Protein AF-0000000072621625 (afdb_homodimer)

InterPro domains:
  IPR039320 RING finger protein 207 [PTHR22635] (21-189)

Secondary structure (DSSP, 8-state):
--------------HHHHHHHHHHHHHHHHHHHHHHHHHHHHHHHHHHHHHHHHHHHTT-----HHHHHHHHHHHHHHHHHHHHHHHHIIIIIHHHHHHHHHHHHHHHHHHHHHHHHHHHHHHHHHHHHHHHHHHHHHHHHHHHHHHHHHHHHHHHHHHH-S--HHHHHHHHHHTS-TT-HHHHHHHHH-/--------------HHHHHHHHHHHHHHHHHHHHHHHHHHHHHHHHHHHHHHHHHHHTT-TT--HHHHHHHHHHHHHHHHHHHHHHHHIIIIIHHHHHHHHHHHHHHHHHHHHHHHHHHHHHHHHHHHHHHHHHHHHHHHHHHHHHHHHHHHHHHHHHHH-S--HHHHHHHHHHTS-TT-HHHHHHHHH-

Radius of gyration: 45.93 Å; Cα contacts (8 Å, |Δi|>4): 188; chains: 2; bounding box: 38×144×80 Å

Organism: Meloidogyne incognita (NCBI:txid6306)

Nearest PDB structures (foldseek):
  6ixf-assembly1_A  TM=3.681E-01  e=9.409E+00  Homo sapiens

Foldseek 3Di:
DPPPPPPCPVDVCDVVSVVLVVVLVVLVCLQVVVVVVLVVLVVVLVVVVVVCVVCVVVVVPPPPPVNVVVSVVSVVVSVVVVVVSVCCCVPPSVVVVVVSVVVVVVVVVVVVVVVVVVVVVVVVVVVVVVVVVVVCVVCVVVVVVVVVVVVVVVVVCVVVVVQDPVNVVVVVLVVPPPPDPVNVVVVVVD/DPPPPPPCPVDPCDVVNVVLVVVLVVLVCLLVVVVVVLVVLVVVLVVVVVVVVVCVVVVVVPPPPVNVVVSVVSNVVSVVVVVVSVCCCVPPSVVVVVVSVVVVVVVVVVVVVVVVVVVVVVVVVVVVVVVVVVVCVVCVVVVVVVVVVVVVVVVVCVVVVVQDPVNVVVVVLVPPPPPDPVNVVVVVVD

Sequence (380 aa):
MFKFGCYSLCGRLTANDSLMEQRFMDQFQYITVPLQKFTKEISFISTSLMDLHKDIVLRRCVVNGEELINRLACCENAWDQLEAHKKKVQMIIQQSLNQIWRRDIERVQRQQHLVKEKLEEMKHLQKLAQQALKISQHLKPFAVQMAGIISVIDVRRTTLTVLSPMEQICSEIGQIGMDSEIRVAAIDKVMFKFGCYSLCGRLTANDSLMEQRFMDQFQYITVPLQKFTKEISFISTSLMDLHKDIVLRRCVVNGEELINRLACCENAWDQLEAHKKKVQMIIQQSLNQIWRRDIERVQRQQHLVKEKLEEMKHLQKLAQQALKISQHLKPFAVQMAGIISVIDVRRTTLTVLSPMEQICSEIGQIGMDSEIRVAAIDKV

Solvent-accessible surface area (backbone atoms only — not comparable to full-atom values): 20800 Å² total; per-residue (Å²): 133,86,73,74,73,76,70,74,76,68,56,91,56,46,76,47,52,46,48,56,46,45,56,49,48,58,57,48,42,70,54,51,54,56,48,54,54,48,52,52,51,47,50,50,48,43,53,51,50,52,51,49,48,50,31,52,72,66,62,52,52,78,57,53,23,67,59,48,51,51,53,40,53,49,41,52,51,52,41,52,51,52,53,52,48,50,50,46,41,62,67,47,51,47,49,53,50,48,51,54,48,50,51,52,51,49,49,49,50,51,52,52,49,51,51,51,53,50,52,50,50,50,52,52,50,49,52,51,41,50,51,42,39,52,51,38,60,68,45,42,64,56,31,53,52,47,32,52,52,48,54,52,46,50,54,46,40,67,72,47,56,72,64,52,76,63,57,53,50,50,54,53,52,67,68,48,59,90,83,45,72,64,58,62,52,56,55,70,69,102,134,85,74,75,73,76,70,75,78,68,55,92,57,47,78,47,54,47,48,54,47,45,56,49,48,60,56,48,42,69,55,49,54,59,50,54,54,47,52,53,52,46,5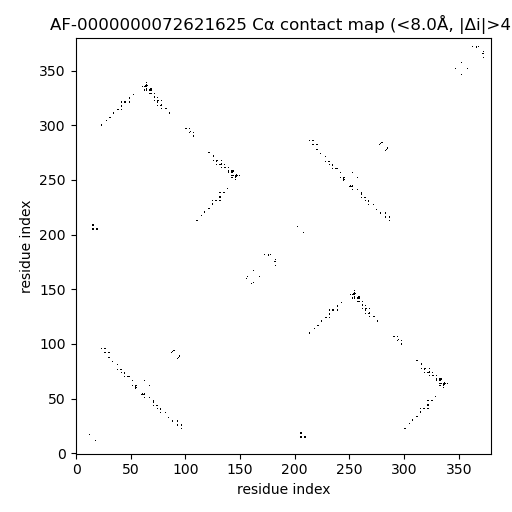1,50,48,43,53,52,50,53,51,48,49,50,33,57,72,66,55,43,72,78,63,50,24,68,59,46,53,51,54,40,52,50,41,53,51,52,42,52,51,51,51,51,49,50,51,46,40,62,66,46,52,46,49,52,51,50,51,54,48,50,52,52,50,50,49,49,50,51,52,52,49,52,51,50,53,50,51,51,51,50,53,52,50,48,53,52,40,51,51,44,39,53,53,38,62,67,45,42,65,56,30,54,51,47,32,51,54,48,54,52,46,49,55,46,39,67,71,46,56,74,64,53,76,63,56,55,49,52,54,53,52,69,69,47,60,88,85,45,72,64,58,60,50,54,57,71,71,102

Structure (mmCIF, N/CA/C/O backbone):
data_AF-0000000072621625-model_v1
#
loop_
_entity.id
_entity.type
_entity.pdbx_description
1 polymer 'Uncharacterized protein'
#
loop_
_atom_site.group_PDB
_atom_site.id
_atom_site.type_symbol
_atom_site.label_atom_id
_atom_site.label_alt_id
_atom_site.label_comp_id
_atom_site.label_asym_id
_atom_site.label_entity_id
_atom_site.label_seq_id
_atom_site.pdbx_PDB_ins_code
_atom_site.Cartn_x
_atom_site.Cartn_y
_atom_site.Cartn_z
_atom_site.occupancy
_atom_site.B_iso_or_equiv
_atom_site.auth_seq_id
_atom_site.auth_comp_id
_atom_site.auth_asym_id
_atom_site.auth_atom_id
_atom_site.pdbx_PDB_model_num
ATOM 1 N N . MET A 1 1 ? -17.719 -29.984 -5.949 1 23.67 1 MET A N 1
ATOM 2 C CA . MET A 1 1 ? -17.641 -28.906 -6.934 1 23.67 1 MET A CA 1
ATOM 3 C C . MET A 1 1 ? -17.562 -27.547 -6.246 1 23.67 1 MET A C 1
ATOM 5 O O . MET A 1 1 ? -18.578 -27 -5.809 1 23.67 1 MET A O 1
ATOM 9 N N . PHE A 1 2 ? -16.578 -27.344 -5.383 1 26.56 2 PHE A N 1
ATOM 10 C CA . PHE A 1 2 ? -16.359 -26.188 -4.523 1 26.56 2 PHE A CA 1
ATOM 11 C C . PHE A 1 2 ? -16.109 -24.938 -5.359 1 26.56 2 PHE A C 1
ATOM 13 O O . PHE A 1 2 ? -15.102 -24.844 -6.055 1 26.56 2 PHE A O 1
ATOM 20 N N . LYS A 1 3 ? -17.203 -24.375 -5.969 1 26.86 3 LYS A N 1
ATOM 21 C CA . LYS A 1 3 ? -17.297 -23.062 -6.621 1 26.86 3 LYS A CA 1
ATOM 22 C C . LYS A 1 3 ? -16.719 -21.969 -5.73 1 26.86 3 LYS A C 1
ATOM 24 O O . LYS A 1 3 ? -17.25 -21.703 -4.652 1 26.86 3 LYS A O 1
ATOM 29 N N . PHE A 1 4 ? -15.43 -21.859 -5.676 1 30.72 4 PHE A N 1
ATOM 30 C CA . PHE A 1 4 ? -14.797 -20.688 -5.082 1 30.72 4 PHE A CA 1
ATOM 31 C C . PHE A 1 4 ? -15.445 -19.406 -5.582 1 30.72 4 PHE A C 1
ATOM 33 O O . PHE A 1 4 ? -15.531 -19.172 -6.793 1 30.72 4 PHE A O 1
ATOM 40 N N . GLY A 1 5 ? -16.453 -19 -4.949 1 27.28 5 GLY A N 1
ATOM 41 C CA . GLY A 1 5 ? -17.078 -17.703 -5.109 1 27.28 5 GLY A CA 1
ATOM 42 C C . GLY A 1 5 ? -16.062 -16.578 -5.242 1 27.28 5 GLY A C 1
ATOM 43 O O . GLY A 1 5 ? -15.344 -16.266 -4.293 1 27.28 5 GLY A O 1
ATOM 44 N N . CYS A 1 6 ? -15.422 -16.391 -6.398 1 30.73 6 CYS A N 1
ATOM 45 C CA . CYS A 1 6 ? -14.797 -15.117 -6.727 1 30.73 6 CYS A CA 1
ATOM 46 C C . CYS A 1 6 ? -15.656 -13.953 -6.254 1 30.73 6 CYS A C 1
ATOM 48 O O . CYS A 1 6 ? -16.688 -13.641 -6.863 1 30.73 6 CYS A O 1
ATOM 50 N N . TYR A 1 7 ? -15.984 -13.844 -5.055 1 29.38 7 TYR A N 1
ATOM 51 C CA . TYR A 1 7 ? -16.562 -12.586 -4.594 1 29.38 7 TYR A CA 1
ATOM 52 C C . TYR A 1 7 ? -15.922 -11.398 -5.316 1 29.38 7 TYR A C 1
ATOM 54 O O . TYR A 1 7 ? -14.703 -11.305 -5.422 1 29.38 7 TYR A O 1
ATOM 62 N N . SER A 1 8 ? -16.625 -10.852 -6.332 1 32.38 8 SER A N 1
ATOM 63 C CA . SER A 1 8 ? -16.484 -9.547 -6.969 1 32.38 8 SER A CA 1
ATOM 64 C C . SER A 1 8 ? -16.156 -8.469 -5.945 1 32.38 8 SER A C 1
ATOM 66 O O . SER A 1 8 ? -17.016 -8.047 -5.18 1 32.38 8 SER A O 1
ATOM 68 N N . LEU A 1 9 ? -15.305 -8.648 -5.191 1 35.62 9 LEU A N 1
ATOM 69 C CA . LEU A 1 9 ? -14.797 -7.477 -4.496 1 35.62 9 LEU A CA 1
ATOM 70 C C . LEU A 1 9 ? -14.734 -6.273 -5.434 1 35.62 9 LEU A C 1
ATOM 72 O O . LEU A 1 9 ? -13.641 -5.82 -5.793 1 35.62 9 LEU A O 1
ATOM 76 N N . CYS A 1 10 ? -15.656 -6.215 -6.383 1 35.38 10 CYS A N 1
ATOM 77 C CA . CYS A 1 10 ? -15.852 -5.035 -7.219 1 35.38 10 CYS A CA 1
ATOM 78 C C . CYS A 1 10 ? -16.156 -3.811 -6.371 1 35.38 10 CYS A C 1
ATOM 80 O O . CYS A 1 10 ? -17.297 -3.324 -6.371 1 35.38 10 CYS A O 1
ATOM 82 N N . GLY A 1 11 ? -15.93 -3.871 -5.215 1 36.81 11 GLY A N 1
ATOM 83 C CA . GLY A 1 11 ? -16.219 -2.549 -4.68 1 36.81 11 GLY A CA 1
ATOM 84 C C . GLY A 1 11 ? -15.594 -1.429 -5.492 1 36.81 11 GLY A C 1
ATOM 85 O O . GLY A 1 11 ? -14.703 -1.665 -6.305 1 36.81 11 GLY A O 1
ATOM 86 N N . ARG A 1 12 ? -16.203 -0.151 -5.371 1 41.56 12 ARG A N 1
ATOM 87 C CA . ARG A 1 12 ? -15.922 1.061 -6.133 1 41.56 12 ARG A CA 1
ATOM 88 C C . ARG A 1 12 ? -14.422 1.304 -6.246 1 41.56 12 ARG A C 1
ATOM 90 O O . ARG A 1 12 ? -13.805 1.874 -5.34 1 41.56 12 ARG A O 1
ATOM 97 N N . LEU A 1 13 ? -13.734 0.373 -6.742 1 49.66 13 LEU A N 1
ATOM 98 C CA . LEU A 1 13 ? -12.344 0.683 -7.055 1 49.66 13 LEU A CA 1
ATOM 99 C C . LEU A 1 13 ? -12.234 2.012 -7.797 1 49.66 13 LEU A C 1
ATOM 101 O O . LEU A 1 13 ? -12.938 2.232 -8.789 1 49.66 13 LEU A O 1
ATOM 105 N N . THR A 1 14 ? -11.844 2.939 -7.199 1 55.22 14 THR A N 1
ATOM 106 C CA . THR A 1 14 ? -11.523 4.176 -7.902 1 55.22 14 THR A CA 1
ATOM 107 C C . THR A 1 14 ? -10.531 3.916 -9.039 1 55.22 14 THR A C 1
ATOM 109 O O . THR A 1 14 ? -9.938 2.84 -9.109 1 55.22 14 THR A O 1
ATOM 112 N N . ALA A 1 15 ? -10.805 4.664 -10.062 1 56.78 15 ALA A N 1
ATOM 113 C CA . ALA A 1 15 ? -9.961 4.59 -11.258 1 56.78 15 ALA A CA 1
ATOM 114 C C . ALA A 1 15 ? -8.523 4.238 -10.898 1 56.78 15 ALA A C 1
ATOM 116 O O . ALA A 1 15 ? -7.867 3.473 -11.609 1 56.78 15 ALA A O 1
ATOM 117 N N . ASN A 1 16 ? -8.094 4.742 -9.672 1 58.62 16 ASN A N 1
ATOM 118 C CA . ASN A 1 16 ? -6.719 4.52 -9.234 1 58.62 16 ASN A CA 1
ATOM 119 C C . ASN A 1 16 ? -6.484 3.066 -8.828 1 58.62 16 ASN A C 1
ATOM 121 O O . ASN A 1 16 ? -5.453 2.486 -9.164 1 58.62 16 ASN A O 1
ATOM 125 N N . ASP A 1 17 ? -7.492 2.586 -8.086 1 65.44 17 ASP A N 1
ATOM 126 C CA . ASP A 1 17 ? -7.406 1.195 -7.648 1 65.44 17 ASP A CA 1
ATOM 127 C C . ASP A 1 17 ? -7.398 0.245 -8.844 1 65.44 17 ASP A C 1
ATOM 129 O O . ASP A 1 17 ? -6.711 -0.779 -8.828 1 65.44 17 ASP A O 1
ATOM 133 N N . SER A 1 18 ? -7.961 0.87 -9.852 1 69.56 18 SER A N 1
ATOM 134 C CA . SER A 1 18 ? -8.125 0.02 -11.031 1 69.56 18 SER A CA 1
ATOM 135 C C . SER A 1 18 ? -6.801 -0.155 -11.766 1 69.56 18 SER A C 1
ATOM 137 O O . SER A 1 18 ? -6.473 -1.258 -12.211 1 69.56 18 SER A O 1
ATOM 139 N N . LEU A 1 19 ? -6.043 1 -11.797 1 71.75 19 LEU A N 1
ATOM 140 C CA . LEU A 1 19 ? -4.781 0.922 -12.531 1 71.75 19 LEU A CA 1
ATOM 141 C C . LEU A 1 19 ? -3.771 0.063 -11.773 1 71.75 19 LEU A C 1
ATOM 143 O O . LEU A 1 19 ? -3.029 -0.709 -12.391 1 71.75 19 LEU A O 1
ATOM 147 N N . MET A 1 20 ? -3.74 0.122 -10.453 1 75.62 20 MET A N 1
ATOM 148 C CA . MET A 1 20 ? -2.84 -0.688 -9.641 1 75.62 20 MET A CA 1
ATOM 149 C C . MET A 1 20 ? -3.215 -2.164 -9.719 1 75.62 20 MET A C 1
ATOM 151 O O . MET A 1 20 ? -2.34 -3.029 -9.781 1 75.62 20 MET A O 1
ATOM 155 N N . GLU A 1 21 ? -4.453 -2.256 -9.82 1 80 21 GLU A N 1
ATOM 156 C CA . GLU A 1 21 ? -4.938 -3.627 -9.938 1 80 21 GLU A CA 1
ATOM 157 C C . GLU A 1 21 ? -4.598 -4.215 -11.305 1 80 21 GLU A C 1
ATOM 159 O O . GLU A 1 21 ? -4.289 -5.402 -11.414 1 80 21 GLU A O 1
ATOM 164 N N . GLN A 1 22 ? -4.551 -3.307 -12.219 1 81.44 22 GLN A N 1
ATOM 165 C CA . GLN A 1 22 ? -4.254 -3.785 -13.562 1 81.44 22 GLN A CA 1
ATOM 166 C C . GLN A 1 22 ? -2.791 -4.199 -13.688 1 81.44 22 GLN A C 1
ATOM 168 O O . GLN A 1 22 ? -2.48 -5.223 -14.305 1 81.44 22 GLN A O 1
ATOM 173 N N . ARG A 1 23 ? -1.905 -3.467 -13.102 1 82.56 23 ARG A N 1
ATOM 174 C CA . ARG A 1 23 ? -0.485 -3.799 -13.141 1 82.56 23 ARG A CA 1
ATOM 175 C C . ARG A 1 23 ? -0.215 -5.141 -12.469 1 82.56 23 ARG A C 1
ATOM 177 O O . ARG A 1 23 ? 0.579 -5.941 -12.969 1 82.56 23 ARG A O 1
ATOM 184 N N . PHE A 1 24 ? -0.896 -5.328 -11.359 1 89.44 24 PHE A N 1
ATOM 185 C CA . PHE A 1 24 ? -0.778 -6.609 -10.672 1 89.44 24 PHE A CA 1
ATOM 186 C C . PHE A 1 24 ? -1.326 -7.738 -11.539 1 89.44 24 PHE A C 1
ATOM 188 O O . PHE A 1 24 ? -0.677 -8.773 -11.695 1 89.44 24 PHE A O 1
ATOM 195 N N . MET A 1 25 ? -2.441 -7.43 -12.117 1 89.12 25 MET A N 1
ATOM 196 C CA . MET A 1 25 ? -3.104 -8.484 -12.883 1 89.12 25 MET A CA 1
ATOM 197 C C . MET A 1 25 ? -2.281 -8.867 -14.109 1 89.12 25 MET A C 1
ATOM 199 O O . MET A 1 25 ? -2.23 -10.039 -14.484 1 89.12 25 MET A O 1
ATOM 203 N N . ASP A 1 26 ? -1.57 -7.918 -14.656 1 88.06 26 ASP A N 1
ATOM 204 C CA . ASP A 1 26 ? -0.726 -8.188 -15.812 1 88.06 26 ASP A CA 1
ATOM 205 C C . ASP A 1 26 ? 0.414 -9.133 -15.453 1 88.06 26 ASP A C 1
ATOM 207 O O . ASP A 1 26 ? 0.715 -10.062 -16.203 1 88.06 26 ASP A O 1
ATOM 211 N N . GLN A 1 27 ? 0.966 -8.906 -14.297 1 90.88 27 GLN A N 1
ATOM 212 C CA . GLN A 1 27 ? 2.053 -9.766 -13.852 1 90.88 27 GLN A CA 1
ATOM 213 C C . GLN A 1 27 ? 1.521 -11.109 -13.344 1 90.88 27 GLN A C 1
ATOM 215 O O . GLN A 1 27 ? 2.129 -12.148 -13.586 1 90.88 27 GLN A O 1
ATOM 220 N N . PHE A 1 28 ? 0.412 -11.086 -12.781 1 93.12 28 PHE A N 1
ATOM 221 C CA . PHE A 1 28 ? -0.204 -12.273 -12.203 1 93.12 28 PHE A CA 1
ATOM 222 C C . PHE A 1 28 ? -0.618 -13.258 -13.289 1 93.12 28 PHE A C 1
ATOM 224 O O . PHE A 1 28 ? -0.555 -14.469 -13.086 1 93.12 28 PHE A O 1
ATOM 231 N N . GLN A 1 29 ? -0.916 -12.727 -14.383 1 93.5 29 GLN A N 1
ATOM 232 C CA . GLN A 1 29 ? -1.333 -13.57 -15.5 1 93.5 29 GLN A CA 1
ATOM 233 C C . GLN A 1 29 ? -0.165 -14.391 -16.031 1 93.5 29 GLN A C 1
ATOM 235 O O . GLN A 1 29 ? -0.362 -15.484 -16.562 1 93.5 29 GLN A O 1
ATOM 240 N N . TYR A 1 30 ? 1.016 -13.867 -15.867 1 93.94 30 TYR A N 1
ATOM 241 C CA . TYR A 1 30 ? 2.191 -14.617 -16.297 1 93.94 30 TYR A CA 1
ATOM 242 C C . TYR A 1 30 ? 2.379 -15.867 -15.453 1 93.94 30 TYR A C 1
ATOM 244 O O . TYR A 1 30 ? 3.094 -16.797 -15.852 1 93.94 30 TYR A O 1
ATOM 252 N N . ILE A 1 31 ? 1.75 -15.844 -14.312 1 94.75 31 ILE A N 1
ATOM 253 C CA . ILE A 1 31 ? 1.816 -17.031 -13.453 1 94.75 31 ILE A CA 1
ATOM 254 C C . ILE A 1 31 ? 0.645 -17.953 -13.766 1 94.75 31 ILE A C 1
ATOM 256 O O . ILE A 1 31 ? 0.834 -19.156 -13.984 1 94.75 31 ILE A O 1
ATOM 260 N N . THR A 1 32 ? -0.533 -17.375 -13.945 1 93.88 32 THR A N 1
ATOM 261 C CA . THR A 1 32 ? -1.769 -18.156 -13.906 1 93.88 32 THR A CA 1
ATOM 262 C C . THR A 1 32 ? -2.031 -18.812 -15.258 1 93.88 32 THR A C 1
ATOM 264 O O . THR A 1 32 ? -2.459 -19.969 -15.32 1 93.88 32 THR A O 1
ATOM 267 N N . VAL A 1 33 ? -1.729 -18.188 -16.312 1 94.31 33 VAL A N 1
ATOM 268 C CA . VAL A 1 33 ? -2.1 -18.688 -17.641 1 94.31 33 VAL A CA 1
ATOM 269 C C . VAL A 1 33 ? -1.286 -19.938 -17.969 1 94.31 33 VAL A C 1
ATOM 271 O O . VAL A 1 33 ? -1.85 -20.984 -18.297 1 94.31 33 VAL A O 1
ATOM 274 N N . PRO A 1 34 ? 0.025 -19.875 -17.844 1 94.75 34 PRO A N 1
ATOM 275 C CA . PRO A 1 34 ? 0.787 -21.094 -18.094 1 94.75 34 PRO A CA 1
ATOM 276 C C . PRO A 1 34 ? 0.436 -22.219 -17.109 1 94.75 34 PRO A C 1
ATOM 278 O O . PRO A 1 34 ? 0.406 -23.391 -17.5 1 94.75 34 PRO A O 1
ATOM 281 N N . LEU A 1 35 ? 0.189 -21.875 -15.883 1 94.56 35 LEU A N 1
ATOM 282 C CA . LEU A 1 35 ? -0.129 -22.875 -14.875 1 94.56 35 LEU A CA 1
ATOM 283 C C . LEU A 1 35 ? -1.387 -23.656 -15.25 1 94.56 35 LEU A C 1
ATOM 285 O O . LEU A 1 35 ? -1.458 -24.875 -15.055 1 94.56 35 LEU A O 1
ATOM 289 N N . GLN A 1 36 ? -2.336 -22.953 -15.773 1 94.25 36 GLN A N 1
ATOM 290 C CA . GLN A 1 36 ? -3.561 -23.594 -16.234 1 94.25 36 GLN A CA 1
ATOM 291 C C . GLN A 1 36 ? -3.275 -24.562 -17.375 1 94.25 36 GLN A C 1
ATOM 293 O O . GLN A 1 36 ? -3.822 -25.672 -17.422 1 94.25 36 GLN A O 1
ATOM 298 N N . LYS A 1 37 ? -2.455 -24.234 -18.328 1 93.88 37 LYS A N 1
ATOM 299 C CA . LYS A 1 37 ? -2.059 -25.078 -19.438 1 93.88 37 LYS A CA 1
ATOM 300 C C . LYS A 1 37 ? -1.313 -26.312 -18.953 1 93.88 37 LYS A C 1
ATOM 302 O O . LYS A 1 37 ? -1.593 -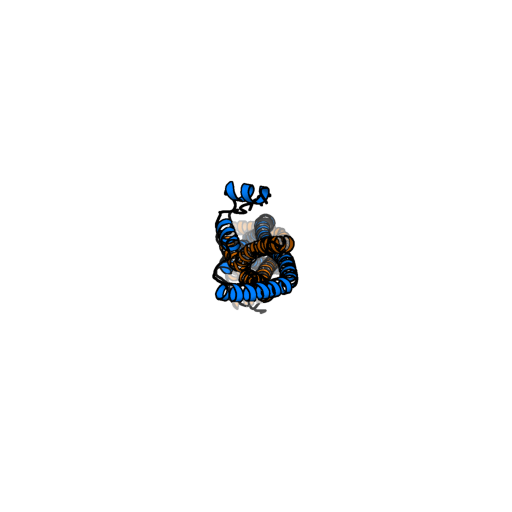27.438 -19.391 1 93.88 37 LYS A O 1
ATOM 307 N N . PHE A 1 38 ? -0.452 -26.078 -17.984 1 94.06 38 PHE A N 1
ATOM 308 C CA . PHE A 1 38 ? 0.311 -27.188 -17.422 1 94.06 38 PHE A CA 1
ATOM 309 C C . PHE A 1 38 ? -0.606 -28.156 -16.703 1 94.06 38 PHE A C 1
ATOM 311 O O . PHE A 1 38 ? -0.407 -29.375 -16.766 1 94.06 38 PHE A O 1
ATOM 318 N N . THR A 1 39 ? -1.553 -27.641 -16.031 1 92.94 39 THR A N 1
ATOM 319 C CA . THR A 1 39 ? -2.479 -28.484 -15.289 1 92.94 39 THR A CA 1
ATOM 320 C C . THR A 1 39 ? -3.217 -29.422 -16.234 1 92.94 39 THR A C 1
ATOM 322 O O . THR A 1 39 ? -3.318 -30.625 -15.977 1 92.94 39 THR A O 1
ATOM 325 N N . LYS A 1 40 ? -3.633 -28.938 -17.359 1 93.12 40 LYS A N 1
ATOM 326 C CA . LYS A 1 40 ? -4.336 -29.75 -18.359 1 93.12 40 LYS A CA 1
ATOM 327 C C . LYS A 1 40 ? -3.4 -30.766 -18.984 1 93.12 40 LYS A C 1
ATOM 329 O O . LYS A 1 40 ? -3.762 -31.938 -19.141 1 93.12 40 LYS A O 1
ATOM 334 N N . GLU A 1 41 ? -2.252 -30.328 -19.312 1 91.62 41 GLU A N 1
ATOM 335 C CA . GLU A 1 41 ? -1.277 -31.203 -19.969 1 91.62 41 GLU A CA 1
ATOM 336 C C . GLU A 1 41 ? -0.861 -32.344 -19.047 1 91.62 41 GLU A C 1
ATOM 338 O O . GLU A 1 41 ? -0.855 -33.5 -19.469 1 91.62 41 GLU A O 1
ATOM 343 N N . ILE A 1 42 ? -0.621 -32.031 -17.812 1 90.69 42 ILE A N 1
ATOM 344 C CA . ILE A 1 42 ? -0.154 -33.031 -16.875 1 90.69 42 ILE A CA 1
ATOM 345 C C . ILE A 1 42 ? -1.287 -34 -16.562 1 90.69 42 ILE A C 1
ATOM 347 O O . ILE A 1 42 ? -1.058 -35.219 -16.438 1 90.69 42 ILE A O 1
ATOM 351 N N . SER A 1 43 ? -2.469 -33.438 -16.484 1 89.31 43 SER A N 1
ATOM 352 C CA . SER A 1 43 ? -3.621 -34.312 -16.281 1 89.31 43 SER A CA 1
ATOM 353 C C . SER A 1 43 ? -3.797 -35.281 -17.453 1 89.31 43 SER A C 1
ATOM 355 O O . SER A 1 43 ? -4.035 -36.469 -17.25 1 89.31 43 SER A O 1
ATOM 357 N N . PHE A 1 44 ? -3.629 -34.812 -18.625 1 90.38 44 PHE A N 1
ATOM 358 C CA . PHE A 1 44 ? -3.736 -35.656 -19.828 1 90.38 44 PHE A CA 1
ATOM 359 C C . PHE A 1 44 ? -2.645 -36.719 -19.844 1 90.38 44 PHE A C 1
ATOM 361 O O . PHE A 1 44 ? -2.92 -37.875 -20.109 1 90.38 44 PHE A O 1
ATOM 368 N N . ILE A 1 45 ? -1.457 -36.281 -19.547 1 87.62 45 ILE A N 1
ATOM 369 C CA . ILE A 1 45 ? -0.32 -37.219 -19.531 1 87.62 45 ILE A CA 1
ATOM 370 C C . ILE A 1 45 ? -0.533 -38.281 -18.484 1 87.62 45 ILE A C 1
ATOM 372 O O . ILE A 1 45 ? -0.318 -39.469 -18.75 1 87.62 45 ILE A O 1
ATOM 376 N N . SER A 1 46 ? -0.99 -37.844 -17.359 1 86.38 46 SER A N 1
ATOM 377 C CA . SER A 1 46 ? -1.197 -38.812 -16.281 1 86.38 46 SER A CA 1
ATOM 378 C C . SER A 1 46 ? -2.252 -39.844 -16.641 1 86.38 46 SER A C 1
ATOM 380 O O . SER A 1 46 ? -2.059 -41.031 -16.406 1 86.38 46 SER A O 1
ATOM 382 N N . THR A 1 47 ? -3.314 -39.406 -17.219 1 86.44 47 THR A N 1
ATOM 383 C CA . THR A 1 47 ? -4.379 -40.312 -17.641 1 86.44 47 THR A CA 1
ATOM 384 C C . THR A 1 47 ? -3.893 -41.25 -18.734 1 86.44 47 THR A C 1
ATOM 386 O O . THR A 1 47 ? -4.195 -42.438 -18.719 1 86.44 47 THR A O 1
ATOM 389 N N . SER A 1 48 ? -3.102 -40.719 -19.672 1 84.31 48 SER A N 1
ATOM 390 C CA . SER A 1 48 ? -2.562 -41.531 -20.781 1 84.31 48 SER A CA 1
ATOM 391 C C . SER A 1 48 ? -1.6 -42.594 -20.281 1 84.31 48 SER A C 1
ATOM 393 O O . SER A 1 48 ? -1.606 -43.719 -20.781 1 84.31 48 SER A O 1
ATOM 395 N N . LEU A 1 49 ? -0.807 -42.188 -19.281 1 83.56 49 LEU A N 1
ATOM 396 C CA . LEU A 1 49 ? 0.156 -43.125 -18.719 1 83.56 49 LEU A CA 1
ATOM 397 C C . LEU A 1 49 ? -0.553 -44.25 -17.953 1 83.56 49 LEU A C 1
ATOM 399 O O . LEU A 1 49 ? -0.128 -45.406 -18 1 83.56 49 LEU A O 1
ATOM 403 N N . MET A 1 50 ? -1.626 -43.844 -17.297 1 82.25 50 MET A N 1
ATOM 404 C CA . MET A 1 50 ? -2.4 -44.844 -16.578 1 82.25 50 MET A CA 1
ATOM 405 C C . MET A 1 50 ? -3.043 -45.844 -17.547 1 82.25 50 MET A C 1
ATOM 407 O O . MET A 1 50 ? -3.059 -47.062 -17.281 1 82.25 50 MET A O 1
ATOM 411 N N . ASP A 1 51 ? -3.502 -45.406 -18.688 1 81.62 51 ASP A N 1
ATOM 412 C CA . ASP A 1 51 ? -4.102 -46.25 -19.703 1 81.62 51 ASP A CA 1
ATOM 413 C C . ASP A 1 51 ? -3.055 -47.188 -20.328 1 81.62 51 ASP A C 1
ATOM 415 O O . ASP A 1 51 ? -3.318 -48.344 -20.562 1 81.62 51 ASP A O 1
ATOM 419 N N . LEU A 1 52 ? -1.907 -46.625 -20.547 1 78.06 52 LEU A N 1
ATOM 420 C CA . LEU A 1 52 ? -0.824 -47.406 -21.109 1 78.06 52 LEU A CA 1
ATOM 421 C C . LEU A 1 52 ? -0.387 -48.5 -20.141 1 78.06 52 LEU A C 1
ATOM 423 O O . LEU A 1 52 ? -0.117 -49.656 -20.562 1 78.06 52 LEU A O 1
ATOM 427 N N . HIS A 1 53 ? -0.308 -48.094 -18.938 1 77.88 53 HIS A N 1
ATOM 428 C CA . HIS A 1 53 ? 0.054 -49.094 -17.922 1 77.88 53 HIS A CA 1
ATOM 429 C C . HIS A 1 53 ? -0.95 -50.219 -17.859 1 77.88 53 HIS A C 1
ATOM 431 O O . HIS A 1 53 ? -0.561 -51.406 -17.781 1 77.88 53 HIS A O 1
ATOM 437 N N . LYS A 1 54 ? -2.156 -49.875 -17.922 1 77.56 54 LYS A N 1
ATOM 438 C CA . LYS A 1 54 ? -3.201 -50.875 -17.938 1 77.56 54 LYS A CA 1
ATOM 439 C C . LYS A 1 54 ? -3.088 -51.781 -19.156 1 77.56 54 LYS A C 1
ATOM 441 O O . LYS A 1 54 ? -3.258 -53 -19.062 1 77.56 54 LYS A O 1
ATOM 446 N N . ASP A 1 55 ? -2.781 -51.219 -20.297 1 73.94 55 ASP A N 1
ATOM 447 C CA . ASP A 1 55 ? -2.652 -51.969 -21.531 1 73.94 55 ASP A CA 1
ATOM 448 C C . ASP A 1 55 ? -1.471 -52.938 -21.469 1 73.94 55 ASP A C 1
ATOM 450 O O . ASP A 1 55 ? -1.558 -54.062 -21.953 1 73.94 55 ASP A O 1
ATOM 454 N N . ILE A 1 56 ? -0.402 -52.469 -20.875 1 71.38 56 ILE A N 1
ATOM 455 C CA . ILE A 1 56 ? 0.79 -53.281 -20.781 1 71.38 56 ILE A CA 1
ATOM 456 C C . ILE A 1 56 ? 0.524 -54.469 -19.828 1 71.38 56 ILE A C 1
ATOM 458 O O . ILE A 1 56 ? 0.904 -55.594 -20.125 1 71.38 56 ILE A O 1
ATOM 462 N N . VAL A 1 57 ? -0.131 -54.094 -18.75 1 69.81 57 VAL A N 1
ATOM 463 C CA . VAL A 1 57 ? -0.398 -55.125 -17.734 1 69.81 57 VAL A CA 1
ATOM 464 C C . VAL A 1 57 ? -1.374 -56.156 -18.297 1 69.81 57 VAL A C 1
ATOM 466 O O . VAL A 1 57 ? -1.206 -57.344 -18.078 1 69.81 57 VAL A O 1
ATOM 469 N N . LEU A 1 58 ? -2.27 -55.656 -19.047 1 65.25 58 LEU A N 1
ATOM 470 C CA . LEU A 1 58 ? -3.283 -56.562 -19.562 1 65.25 58 LEU A CA 1
ATOM 471 C C . LEU A 1 58 ? -2.82 -57.219 -20.859 1 65.25 58 LEU A C 1
ATOM 473 O O . LEU A 1 58 ? -3.523 -58.062 -21.422 1 65.25 58 LEU A O 1
ATOM 477 N N . ARG A 1 59 ? -1.447 -56.969 -21.047 1 55.56 59 ARG A N 1
ATOM 478 C CA . ARG A 1 59 ? -0.815 -57.562 -22.219 1 55.56 59 ARG A CA 1
ATOM 479 C C . ARG A 1 59 ? -1.601 -57.219 -23.484 1 55.56 59 ARG A C 1
ATOM 481 O O . ARG A 1 59 ? -1.756 -58.062 -24.375 1 55.56 59 ARG A O 1
ATOM 488 N N . ARG A 1 60 ? -2.309 -56.25 -23.266 1 54.62 60 ARG A N 1
ATOM 489 C CA . ARG A 1 60 ? -2.975 -55.75 -24.469 1 54.62 60 ARG A CA 1
ATOM 490 C C . ARG A 1 60 ? -2.012 -54.969 -25.359 1 54.62 60 ARG A C 1
ATOM 492 O O . ARG A 1 60 ? -2.404 -54 -25.984 1 54.62 60 ARG A O 1
ATOM 499 N N . CYS A 1 61 ? -0.861 -55.312 -25.25 1 53.69 61 CYS A N 1
ATOM 500 C CA . CYS A 1 61 ? 0.348 -54.625 -25.656 1 53.69 61 CYS A CA 1
ATOM 501 C C . CYS A 1 61 ? 0.203 -54.062 -27.062 1 53.69 61 CYS A C 1
ATOM 503 O O . CYS A 1 61 ? 1.166 -54.031 -27.828 1 53.69 61 CYS A O 1
ATOM 505 N N . VAL A 1 62 ? -0.992 -54.062 -27.594 1 54.91 62 VAL A N 1
ATOM 506 C CA . VAL A 1 62 ? -0.854 -53.469 -28.922 1 54.91 62 VAL A CA 1
ATOM 507 C C . VAL A 1 62 ? -0.401 -52.031 -28.797 1 54.91 62 VAL A C 1
ATOM 509 O O . VAL A 1 62 ? -1.214 -51.094 -28.922 1 54.91 62 VAL A O 1
ATOM 512 N N . VAL A 1 63 ? 0.234 -51.75 -27.688 1 57.34 63 VAL A N 1
ATOM 513 C CA . VAL A 1 63 ? 0.679 -50.375 -27.641 1 57.34 63 VAL A CA 1
ATOM 514 C C . VAL A 1 63 ? 1.786 -50.156 -28.672 1 57.34 63 VAL A C 1
ATOM 516 O O . VAL A 1 63 ? 2.719 -50.938 -28.781 1 57.34 63 VAL A O 1
ATOM 519 N N . ASN A 1 64 ? 1.397 -49.438 -29.75 1 64.06 64 ASN A N 1
ATOM 520 C CA . ASN A 1 64 ? 2.426 -49.031 -30.688 1 64.06 64 ASN A CA 1
ATOM 521 C C . ASN A 1 64 ? 3.629 -48.406 -29.969 1 64.06 64 ASN A C 1
ATOM 523 O O . ASN A 1 64 ? 3.492 -47.438 -29.234 1 64.06 64 ASN A O 1
ATOM 527 N N . GLY A 1 65 ? 4.668 -49.25 -30 1 66.06 65 GLY A N 1
ATOM 528 C CA . GLY A 1 65 ? 5.902 -48.844 -29.359 1 66.06 65 GLY A CA 1
ATOM 529 C C . GLY A 1 65 ? 6.242 -47.375 -29.594 1 66.06 65 GLY A C 1
ATOM 530 O O . GLY A 1 65 ? 6.688 -46.688 -28.672 1 66.06 65 GLY A O 1
ATOM 531 N N . GLU A 1 66 ? 5.957 -46.938 -30.812 1 69.56 66 GLU A N 1
ATOM 532 C CA . GLU A 1 66 ? 6.254 -45.562 -31.172 1 69.56 66 GLU A CA 1
ATOM 533 C C . GLU A 1 66 ? 5.363 -44.594 -30.391 1 69.56 66 GLU A C 1
ATOM 535 O O . GLU A 1 66 ? 5.82 -43.531 -29.953 1 69.56 66 GLU A O 1
ATOM 540 N N . GLU A 1 67 ? 4.121 -44.969 -30.219 1 72.69 67 GLU A N 1
ATOM 541 C CA . GLU A 1 67 ? 3.182 -44.125 -29.469 1 72.69 67 GLU A CA 1
ATOM 542 C C . GLU A 1 67 ? 3.586 -44.031 -28 1 72.69 67 GLU A C 1
ATOM 544 O O . GLU A 1 67 ? 3.477 -42.938 -27.406 1 72.69 67 GLU A O 1
ATOM 549 N N . LEU A 1 68 ? 4.117 -45.031 -27.531 1 73.19 68 LEU A N 1
ATOM 550 C CA . LEU A 1 68 ? 4.551 -45.062 -26.141 1 73.19 68 LEU A CA 1
ATOM 551 C C . LEU A 1 68 ? 5.746 -44.125 -25.922 1 73.19 68 LEU A C 1
ATOM 553 O O . LEU A 1 68 ? 5.777 -43.344 -24.984 1 73.19 68 LEU A O 1
ATOM 557 N N . ILE A 1 69 ? 6.641 -44.219 -26.875 1 75.19 69 ILE A N 1
ATOM 558 C CA . ILE A 1 69 ? 7.84 -43.375 -26.781 1 75.19 69 ILE A CA 1
ATOM 559 C C . ILE A 1 69 ? 7.461 -41.906 -26.891 1 75.19 69 ILE A C 1
ATOM 561 O O . ILE A 1 69 ? 8.023 -41.062 -26.188 1 75.19 69 ILE A O 1
ATOM 565 N N . ASN A 1 70 ? 6.488 -41.656 -27.688 1 79.62 70 ASN A N 1
ATOM 566 C CA . ASN A 1 70 ? 6.023 -40.281 -27.844 1 79.62 70 ASN A CA 1
ATOM 567 C C . ASN A 1 70 ? 5.359 -39.75 -26.578 1 79.62 70 ASN A C 1
ATOM 569 O O . ASN A 1 70 ? 5.555 -38.594 -26.203 1 79.62 70 ASN A O 1
ATOM 573 N N . ARG A 1 71 ? 4.617 -40.562 -25.953 1 78.94 71 ARG A N 1
ATOM 574 C CA . ARG A 1 71 ? 3.939 -40.156 -24.734 1 78.94 71 ARG A CA 1
ATOM 575 C C . ARG A 1 71 ? 4.941 -39.906 -23.609 1 78.94 71 ARG A C 1
ATOM 577 O O . ARG A 1 71 ? 4.77 -38.969 -22.828 1 78.94 71 ARG A O 1
ATOM 584 N N . LEU A 1 72 ? 5.977 -40.656 -23.609 1 80.81 72 LEU A N 1
ATOM 585 C CA . LEU A 1 72 ? 7.012 -40.469 -22.594 1 80.81 72 LEU A CA 1
ATOM 586 C C . LEU A 1 72 ? 7.785 -39.188 -22.828 1 80.81 72 LEU A C 1
ATOM 588 O O . LEU A 1 72 ? 8.117 -38.469 -21.875 1 80.81 72 LEU A O 1
ATOM 592 N N . ALA A 1 73 ? 8.078 -38.938 -24.125 1 84.56 73 ALA A N 1
ATOM 593 C CA . ALA A 1 73 ? 8.758 -37.688 -24.484 1 84.56 73 ALA A CA 1
ATOM 594 C C . ALA A 1 73 ? 7.91 -36.5 -24.109 1 84.56 73 ALA A C 1
ATOM 596 O O . ALA A 1 73 ? 8.445 -35.469 -23.688 1 84.56 73 ALA A O 1
ATOM 597 N N . CYS A 1 74 ? 6.594 -36.625 -24.188 1 85.62 74 CYS A N 1
ATOM 598 C CA . CYS A 1 74 ? 5.676 -35.562 -23.812 1 85.62 74 CYS A CA 1
ATOM 599 C C . CYS A 1 74 ? 5.719 -35.281 -22.312 1 85.62 74 CYS A C 1
ATOM 601 O O . CYS A 1 74 ? 5.637 -34.125 -21.891 1 85.62 74 CYS A O 1
ATOM 603 N N . CYS A 1 75 ? 5.887 -36.281 -21.562 1 87 75 CYS A N 1
ATOM 604 C CA . CYS A 1 75 ? 5.965 -36.156 -20.109 1 87 75 CYS A CA 1
ATOM 605 C C . CYS A 1 75 ? 7.227 -35.406 -19.703 1 87 75 CYS A C 1
ATOM 607 O O . CYS A 1 75 ? 7.168 -34.5 -18.859 1 87 75 CYS A O 1
ATOM 609 N N . GLU A 1 76 ? 8.367 -35.812 -20.312 1 87.75 76 GLU A N 1
ATOM 610 C CA . GLU A 1 76 ? 9.625 -35.125 -20.016 1 87.75 76 GLU A CA 1
ATOM 611 C C . GLU A 1 76 ? 9.578 -33.656 -20.406 1 87.75 76 GLU A C 1
ATOM 613 O O . GLU A 1 76 ? 10.062 -32.812 -19.672 1 87.75 76 GLU A O 1
ATOM 618 N N . ASN A 1 77 ? 9 -33.406 -21.578 1 90.5 77 ASN A N 1
ATOM 619 C CA . ASN A 1 77 ? 8.867 -32.031 -22.062 1 90.5 77 ASN A CA 1
ATOM 620 C C . ASN A 1 77 ? 7.988 -31.203 -21.125 1 90.5 77 ASN A C 1
ATOM 622 O O . ASN A 1 77 ? 8.305 -30.047 -20.828 1 90.5 77 ASN A O 1
ATOM 626 N N . ALA A 1 78 ? 6.859 -31.766 -20.703 1 90.75 78 ALA A N 1
ATOM 627 C CA . ALA A 1 78 ? 5.961 -31.078 -19.781 1 90.75 78 ALA A CA 1
ATOM 628 C C . ALA A 1 78 ? 6.664 -30.75 -18.469 1 90.75 78 ALA A C 1
ATOM 630 O O . ALA A 1 78 ? 6.5 -29.656 -17.922 1 90.75 78 ALA A O 1
ATOM 631 N N . TRP A 1 79 ? 7.473 -31.625 -18.031 1 90.5 79 TRP A N 1
ATOM 632 C CA . TRP A 1 79 ? 8.234 -31.422 -16.797 1 90.5 79 TRP A CA 1
ATOM 633 C C . TRP A 1 79 ? 9.227 -30.281 -16.953 1 90.5 79 TRP A C 1
ATOM 635 O O . TRP A 1 79 ? 9.297 -29.391 -16.109 1 90.5 79 TRP A O 1
ATOM 645 N N . ASP A 1 80 ? 9.977 -30.359 -18.047 1 92.44 80 ASP A N 1
ATOM 646 C CA . ASP A 1 80 ? 10.977 -29.344 -18.297 1 92.44 80 ASP A CA 1
ATOM 647 C C . ASP A 1 80 ? 10.344 -27.953 -18.406 1 92.44 80 ASP A C 1
ATOM 649 O O . ASP A 1 80 ? 10.875 -26.984 -17.875 1 92.44 80 ASP A O 1
ATOM 653 N N . GLN A 1 81 ? 9.219 -27.891 -19.062 1 93.94 81 GLN A N 1
ATOM 654 C CA . GLN A 1 81 ? 8.523 -26.625 -19.234 1 93.94 81 GLN A CA 1
ATOM 655 C C . GLN A 1 81 ? 8.008 -26.094 -17.891 1 93.94 81 GLN A C 1
ATOM 657 O O . GLN A 1 81 ? 8.078 -24.906 -17.609 1 93.94 81 GLN A O 1
ATOM 662 N N . LEU A 1 82 ? 7.469 -26.984 -17.078 1 94.62 82 LEU A N 1
ATOM 663 C CA . LEU A 1 82 ? 6.973 -26.609 -15.758 1 94.62 82 LEU A CA 1
ATOM 664 C C . LEU A 1 82 ? 8.109 -26.094 -14.875 1 94.62 82 LEU A C 1
ATOM 666 O O . LEU A 1 82 ? 7.949 -25.109 -14.164 1 94.62 82 LEU A O 1
ATOM 670 N N . GLU A 1 83 ? 9.273 -26.734 -14.977 1 94 83 GLU A N 1
ATOM 671 C CA . GLU A 1 83 ? 10.438 -26.312 -14.195 1 94 83 GLU A CA 1
ATOM 672 C C . GLU A 1 83 ? 10.953 -24.953 -14.648 1 94 83 GLU A C 1
ATOM 674 O O . GLU A 1 83 ? 11.328 -24.125 -13.828 1 94 83 GLU A O 1
ATOM 679 N N . ALA A 1 84 ? 10.953 -24.844 -15.938 1 94.56 84 ALA A N 1
ATOM 680 C CA . ALA A 1 84 ? 11.375 -23.547 -16.484 1 94.56 84 ALA A CA 1
ATOM 681 C C . ALA A 1 84 ? 10.43 -22.438 -16.047 1 94.56 84 ALA A C 1
ATOM 683 O O . ALA A 1 84 ? 10.875 -21.328 -15.711 1 94.56 84 ALA A O 1
ATOM 684 N N . HIS A 1 85 ? 9.172 -22.703 -16.094 1 95.44 85 HIS A N 1
ATOM 685 C CA . HIS A 1 85 ? 8.18 -21.719 -15.656 1 95.44 85 HIS A CA 1
ATOM 686 C C . HIS A 1 85 ? 8.328 -21.391 -14.18 1 95.44 85 HIS A C 1
ATOM 688 O O . HIS A 1 85 ? 8.242 -20.234 -13.781 1 95.44 85 HIS A O 1
ATOM 694 N N . LYS A 1 86 ? 8.523 -22.359 -13.391 1 94.62 86 LYS A N 1
ATOM 695 C CA . LYS A 1 86 ? 8.727 -22.156 -11.961 1 94.62 86 LYS A CA 1
ATOM 696 C C . LYS A 1 86 ? 9.922 -21.234 -11.703 1 94.62 86 LYS A C 1
ATOM 698 O O . LYS A 1 86 ? 9.836 -20.312 -10.891 1 94.62 86 LYS A O 1
ATOM 703 N N . LYS A 1 87 ? 10.977 -21.516 -12.414 1 94.94 87 LYS A N 1
ATOM 704 C CA . LYS A 1 87 ? 12.172 -20.688 -12.266 1 94.94 87 LYS A CA 1
ATOM 705 C C . LYS A 1 87 ? 11.906 -19.25 -12.688 1 94.94 87 LYS A C 1
ATOM 707 O O . LYS A 1 87 ? 12.328 -18.312 -12.016 1 94.94 87 LYS A O 1
ATOM 712 N N . LYS A 1 88 ? 11.195 -19.062 -13.75 1 95.12 88 LYS A N 1
ATOM 713 C CA . LYS A 1 88 ? 10.844 -17.719 -14.234 1 95.12 88 LYS A CA 1
ATOM 714 C C . LYS A 1 88 ? 9.977 -16.984 -13.219 1 95.12 88 LYS A C 1
ATOM 716 O O . LYS A 1 88 ? 10.18 -15.797 -12.969 1 95.12 88 LYS A O 1
ATOM 721 N N . VAL A 1 89 ? 9.016 -17.656 -12.656 1 94.94 89 VAL A N 1
ATOM 722 C CA . VAL A 1 89 ? 8.117 -17.062 -11.68 1 94.94 89 VAL A CA 1
ATOM 723 C C . VAL A 1 89 ? 8.906 -16.641 -10.445 1 94.94 89 VAL A C 1
ATOM 725 O O . VAL A 1 89 ? 8.766 -15.508 -9.969 1 94.94 89 VAL A O 1
ATOM 728 N N . GLN A 1 90 ? 9.781 -17.453 -9.961 1 92.88 90 GLN A N 1
ATOM 729 C CA . GLN A 1 90 ? 10.5 -17.203 -8.711 1 92.88 90 GLN A CA 1
ATOM 730 C C . GLN A 1 90 ? 11.57 -16.125 -8.906 1 92.88 90 GLN A C 1
ATOM 732 O O . GLN A 1 90 ? 11.766 -15.281 -8.031 1 92.88 90 GLN A O 1
ATOM 737 N N . MET A 1 91 ? 12.172 -16.094 -10.07 1 92.19 91 MET A N 1
ATOM 738 C CA . MET A 1 91 ? 13.336 -15.234 -10.242 1 92.19 91 MET A CA 1
ATOM 739 C C . MET A 1 91 ? 12.938 -13.875 -10.805 1 92.19 91 MET A C 1
ATOM 741 O O . MET A 1 91 ? 13.555 -12.859 -10.484 1 92.19 91 MET A O 1
ATOM 745 N N . ILE A 1 92 ? 11.875 -13.891 -11.547 1 91.69 92 ILE A N 1
ATOM 746 C CA . ILE A 1 92 ? 11.594 -12.648 -12.258 1 91.69 92 ILE A CA 1
ATOM 747 C C . ILE A 1 92 ? 10.266 -12.062 -11.773 1 91.69 92 ILE A C 1
ATOM 749 O O . ILE A 1 92 ? 10.227 -10.953 -11.25 1 91.69 92 ILE A O 1
ATOM 753 N N . ILE A 1 93 ? 9.203 -12.844 -11.867 1 93.12 93 ILE A N 1
ATOM 754 C CA . ILE A 1 93 ? 7.859 -12.312 -11.641 1 93.12 93 ILE A CA 1
ATOM 755 C C . ILE A 1 93 ? 7.68 -11.977 -10.156 1 93.12 93 ILE A C 1
ATOM 757 O O . ILE A 1 93 ? 7.211 -10.891 -9.82 1 93.12 93 ILE A O 1
ATOM 761 N N . GLN A 1 94 ? 8.117 -12.875 -9.305 1 92.94 94 GLN A N 1
ATOM 762 C CA . GLN A 1 94 ? 7.969 -12.648 -7.871 1 92.94 94 GLN A CA 1
ATOM 763 C C . GLN A 1 94 ? 8.805 -11.445 -7.422 1 92.94 94 GLN A C 1
ATOM 765 O O . GLN A 1 94 ? 8.367 -10.672 -6.566 1 92.94 94 GLN A O 1
ATOM 770 N N . GLN A 1 95 ? 9.953 -11.328 -7.957 1 93.12 95 GLN A N 1
ATOM 771 C CA . GLN A 1 95 ? 10.797 -10.188 -7.613 1 93.12 95 GLN A CA 1
ATOM 772 C C . GLN A 1 95 ? 10.148 -8.875 -8.055 1 93.12 95 GLN A C 1
ATOM 774 O O . GLN A 1 95 ? 10.164 -7.891 -7.316 1 93.12 95 GLN A O 1
ATOM 779 N N . SER A 1 96 ? 9.633 -8.906 -9.172 1 91.81 96 SER A N 1
ATOM 780 C CA . SER A 1 96 ? 8.953 -7.723 -9.688 1 91.81 96 SER A CA 1
ATOM 781 C C . SER A 1 96 ? 7.746 -7.359 -8.828 1 91.81 96 SER A C 1
ATOM 783 O O . SER A 1 96 ? 7.551 -6.191 -8.484 1 91.81 96 SER A O 1
ATOM 785 N N . LEU A 1 97 ? 6.977 -8.344 -8.469 1 93.94 97 LEU A N 1
ATOM 786 C CA . LEU A 1 97 ? 5.805 -8.109 -7.633 1 93.94 97 LEU A CA 1
ATOM 787 C C . LEU A 1 97 ? 6.215 -7.594 -6.258 1 93.94 97 LEU A C 1
ATOM 789 O O . LEU A 1 97 ? 5.602 -6.66 -5.73 1 93.94 97 LEU A O 1
ATOM 793 N N . ASN A 1 98 ? 7.242 -8.133 -5.738 1 93.25 98 ASN A N 1
ATOM 794 C CA . ASN A 1 98 ? 7.742 -7.676 -4.445 1 93.25 98 ASN A CA 1
ATOM 795 C C . ASN A 1 98 ? 8.172 -6.215 -4.492 1 93.25 98 ASN A C 1
ATOM 797 O O . ASN A 1 98 ? 7.949 -5.465 -3.539 1 93.25 98 ASN A O 1
ATOM 801 N N . GLN A 1 99 ? 8.766 -5.855 -5.547 1 90.81 99 GLN A N 1
ATOM 802 C CA . GLN A 1 99 ? 9.18 -4.465 -5.699 1 90.81 99 GLN A CA 1
ATOM 803 C C . GLN A 1 99 ? 7.969 -3.535 -5.75 1 90.81 99 GLN A C 1
ATOM 805 O O . GLN A 1 99 ? 7.977 -2.467 -5.137 1 90.81 99 GLN A O 1
ATOM 810 N N . ILE A 1 100 ? 6.969 -3.941 -6.41 1 87.94 100 ILE A N 1
ATOM 811 C CA . ILE A 1 100 ? 5.754 -3.141 -6.523 1 87.94 100 ILE A CA 1
ATOM 812 C C . ILE A 1 100 ? 5.109 -2.988 -5.148 1 87.94 100 ILE A C 1
ATOM 814 O O . ILE A 1 100 ? 4.75 -1.88 -4.742 1 87.94 100 ILE A O 1
ATOM 818 N N . TRP A 1 101 ? 5.059 -4.07 -4.43 1 92.06 101 TRP A N 1
ATOM 819 C CA . TRP A 1 101 ? 4.441 -4.039 -3.109 1 92.06 101 TRP A CA 1
ATOM 820 C C . TRP A 1 101 ? 5.258 -3.184 -2.146 1 92.06 101 TRP A C 1
ATOM 822 O O . TRP A 1 101 ? 4.699 -2.4 -1.376 1 92.06 101 TRP A O 1
ATOM 832 N N . ARG A 1 102 ? 6.578 -3.301 -2.199 1 91.25 102 ARG A N 1
ATOM 833 C CA . ARG A 1 102 ? 7.453 -2.51 -1.34 1 91.25 102 ARG A CA 1
ATOM 834 C C . ARG A 1 102 ? 7.281 -1.018 -1.606 1 91.25 102 ARG A C 1
ATOM 836 O O . ARG A 1 102 ? 7.199 -0.22 -0.671 1 91.25 102 ARG A O 1
ATOM 843 N N . ARG A 1 103 ? 7.211 -0.698 -2.812 1 87.56 103 ARG A N 1
ATOM 844 C CA . ARG A 1 103 ? 7.027 0.705 -3.172 1 87.56 103 ARG A CA 1
ATOM 845 C C . ARG A 1 103 ? 5.699 1.236 -2.639 1 87.56 103 ARG A C 1
ATOM 847 O O . ARG A 1 103 ? 5.629 2.365 -2.148 1 87.56 103 ARG A O 1
ATOM 854 N N . ASP A 1 104 ? 4.715 0.395 -2.711 1 87.25 104 ASP A N 1
ATOM 855 C CA . ASP A 1 104 ? 3.402 0.805 -2.217 1 87.25 104 ASP A CA 1
ATOM 856 C C . ASP A 1 104 ? 3.422 1.003 -0.703 1 87.25 104 ASP A C 1
ATOM 858 O O . ASP A 1 104 ? 2.883 1.986 -0.193 1 87.25 104 ASP A O 1
ATOM 862 N N . ILE A 1 105 ? 4.066 0.199 -0.045 1 91.12 105 ILE A N 1
ATOM 863 C CA . ILE A 1 105 ? 4.137 0.275 1.41 1 91.12 105 ILE A CA 1
ATOM 864 C C . ILE A 1 105 ? 4.988 1.474 1.823 1 91.12 105 ILE A C 1
ATOM 866 O O . ILE A 1 105 ? 4.637 2.199 2.756 1 91.12 105 ILE A O 1
ATOM 870 N N . GLU A 1 106 ? 6.039 1.68 1.134 1 90.19 106 GLU A N 1
ATOM 871 C CA . GLU A 1 106 ? 6.895 2.83 1.413 1 90.19 106 GLU A CA 1
ATOM 872 C C . GLU A 1 106 ? 6.148 4.141 1.183 1 90.19 106 GLU A C 1
ATOM 874 O O . GLU A 1 106 ? 6.348 5.109 1.917 1 90.19 106 GLU A O 1
ATOM 879 N N . ARG A 1 107 ? 5.391 4.129 0.177 1 90 107 ARG A N 1
ATOM 880 C CA . ARG A 1 107 ? 4.582 5.312 -0.095 1 90 107 ARG A CA 1
ATOM 881 C C . ARG A 1 107 ? 3.643 5.613 1.067 1 90 107 ARG A C 1
ATOM 883 O O . ARG A 1 107 ? 3.555 6.754 1.522 1 90 107 ARG A O 1
ATOM 890 N N . VAL A 1 108 ? 2.971 4.594 1.509 1 90.94 108 VAL A N 1
ATOM 891 C CA . VAL A 1 108 ? 2.047 4.758 2.625 1 90.94 108 VAL A CA 1
ATOM 892 C C . VAL A 1 108 ? 2.807 5.234 3.861 1 90.94 108 VAL A C 1
ATOM 894 O O . VAL A 1 108 ? 2.369 6.16 4.551 1 90.94 108 VAL A O 1
ATOM 897 N N . GLN A 1 109 ? 3.967 4.715 4.082 1 94.31 109 GLN A N 1
ATOM 898 C CA . GLN A 1 109 ? 4.77 5.086 5.242 1 94.31 109 GLN A CA 1
ATOM 899 C C . GLN A 1 109 ? 5.238 6.539 5.148 1 94.31 109 GLN A C 1
ATOM 901 O O . GLN A 1 109 ? 5.223 7.266 6.141 1 94.31 109 GLN A O 1
ATOM 906 N N . ARG A 1 110 ? 5.637 6.922 4.004 1 93.81 110 ARG A N 1
ATOM 907 C CA . ARG A 1 110 ? 6.062 8.297 3.791 1 93.81 110 ARG A CA 1
ATOM 908 C C . ARG A 1 110 ? 4.91 9.273 4.031 1 93.81 110 ARG A C 1
ATOM 910 O O . ARG A 1 110 ? 5.094 10.312 4.672 1 93.81 110 ARG A O 1
ATOM 917 N N . GLN A 1 111 ? 3.795 8.891 3.506 1 92.81 111 GLN A N 1
ATOM 918 C CA . GLN A 1 111 ? 2.617 9.734 3.693 1 92.81 111 GLN A CA 1
ATOM 919 C C . GLN A 1 111 ? 2.248 9.836 5.172 1 92.81 111 GLN A C 1
ATOM 921 O O . GLN A 1 111 ? 1.945 10.93 5.664 1 92.81 111 GLN A O 1
ATOM 926 N N . GLN A 1 112 ? 2.277 8.734 5.84 1 94.31 112 GLN A N 1
ATOM 927 C CA . GLN A 1 112 ? 1.981 8.727 7.27 1 94.31 112 GLN A CA 1
ATOM 928 C C . GLN A 1 112 ? 2.971 9.586 8.039 1 94.31 112 GLN A C 1
ATOM 930 O O . GLN A 1 112 ? 2.588 10.297 8.977 1 94.31 112 GLN A O 1
ATOM 935 N N . HIS A 1 113 ? 4.227 9.539 7.625 1 96.31 113 HIS A N 1
ATOM 936 C CA . HIS A 1 113 ? 5.25 10.352 8.273 1 96.31 113 HIS A CA 1
ATOM 937 C C . HIS A 1 113 ? 4.988 11.844 8.062 1 96.31 113 HIS A C 1
ATOM 939 O O . HIS A 1 113 ? 5.129 12.641 9 1 96.31 113 HIS A O 1
ATOM 945 N N . LEU A 1 114 ? 4.574 12.18 6.891 1 94.94 114 LEU A N 1
ATOM 946 C CA . LEU A 1 114 ? 4.273 13.57 6.578 1 94.94 114 LEU A CA 1
ATOM 947 C C . LEU A 1 114 ? 3.129 14.094 7.438 1 94.94 114 LEU A C 1
ATOM 949 O O . LEU A 1 114 ? 3.201 15.203 7.973 1 94.94 114 LEU A O 1
ATOM 953 N N . VAL A 1 115 ? 2.137 13.297 7.543 1 95.81 115 VAL A N 1
ATOM 954 C CA . VAL A 1 115 ? 0.977 13.703 8.336 1 95.81 115 VAL A CA 1
ATOM 955 C C . VAL A 1 115 ? 1.372 13.828 9.805 1 95.81 115 VAL A C 1
ATOM 957 O O . VAL A 1 115 ? 0.976 14.781 10.477 1 95.81 115 VAL A O 1
ATOM 960 N N . LYS A 1 116 ? 2.176 12.945 10.289 1 95.62 116 LYS A N 1
ATOM 961 C CA . LYS A 1 116 ? 2.652 12.992 11.664 1 95.62 116 LYS A CA 1
ATOM 962 C C . LYS A 1 116 ? 3.447 14.266 11.93 1 95.62 116 LYS A C 1
ATOM 964 O O . LYS A 1 116 ? 3.301 14.883 12.984 1 95.62 116 LYS A O 1
ATOM 969 N N . GLU A 1 117 ? 4.27 14.594 11 1 95.19 117 GLU A N 1
ATOM 970 C CA . GLU A 1 117 ? 5.051 15.828 11.117 1 95.19 117 GLU A CA 1
ATOM 971 C C . GLU A 1 117 ? 4.145 17.047 11.211 1 95.19 117 GLU A C 1
ATOM 973 O O . GLU A 1 117 ? 4.395 17.953 12.008 1 95.19 117 GLU A O 1
ATOM 978 N N . LYS A 1 118 ? 3.098 17.016 10.414 1 95.94 118 LYS A N 1
ATOM 979 C CA . LYS A 1 118 ? 2.188 18.172 10.422 1 95.94 118 LYS A CA 1
ATOM 980 C C . LYS A 1 118 ? 1.375 18.219 11.711 1 95.94 118 LYS A C 1
ATOM 982 O O . LYS A 1 118 ? 1.057 19.297 12.203 1 95.94 118 LYS A O 1
ATOM 987 N N . LEU A 1 119 ? 1.072 17.078 12.242 1 95 119 LEU A N 1
ATOM 988 C CA . LEU A 1 119 ? 0.375 17.031 13.523 1 95 119 LEU A CA 1
ATOM 989 C C . LEU A 1 119 ? 1.261 17.562 14.648 1 95 119 LEU A C 1
ATOM 991 O O . LEU A 1 119 ? 0.782 18.266 15.539 1 95 119 LEU A O 1
ATOM 995 N N . GLU A 1 120 ? 2.545 17.312 14.57 1 95.62 120 GLU A N 1
ATOM 996 C CA . GLU A 1 120 ? 3.49 17.844 15.555 1 95.62 120 GLU A CA 1
ATOM 997 C C . GLU A 1 120 ? 3.617 19.359 15.43 1 95.62 120 GLU A C 1
ATOM 999 O O . GLU A 1 120 ? 3.686 20.062 16.438 1 95.62 120 GLU A O 1
ATOM 1004 N N . GLU A 1 121 ? 3.641 19.797 14.203 1 94.31 121 GLU A N 1
ATOM 1005 C CA . GLU A 1 121 ? 3.664 21.234 13.961 1 94.31 121 GLU A CA 1
ATOM 1006 C C . GLU A 1 121 ? 2.426 21.906 14.539 1 94.31 121 GLU A C 1
ATOM 1008 O O . GLU A 1 121 ? 2.521 22.984 15.125 1 94.31 121 GLU A O 1
ATOM 1013 N N . MET A 1 122 ? 1.27 21.266 14.422 1 94.38 122 MET A N 1
ATOM 1014 C CA . MET A 1 122 ? 0.015 21.797 14.938 1 94.38 122 MET A CA 1
ATOM 1015 C C . MET A 1 122 ? 0.046 21.875 16.469 1 94.38 122 MET A C 1
ATOM 1017 O O . MET A 1 122 ? -0.427 22.844 17.047 1 94.38 122 MET A O 1
ATOM 1021 N N . LYS A 1 123 ? 0.636 20.906 17.062 1 94.62 123 LYS A N 1
ATOM 1022 C CA . LYS A 1 123 ? 0.77 20.906 18.516 1 94.62 123 LYS A CA 1
ATOM 1023 C C . LYS A 1 123 ? 1.652 22.047 18.984 1 94.62 123 LYS A C 1
ATOM 1025 O O . LYS A 1 123 ? 1.341 22.703 19.984 1 94.62 123 LYS A O 1
ATOM 1030 N N . HIS A 1 124 ? 2.709 22.25 18.234 1 94.56 124 HIS A N 1
ATOM 1031 C CA . HIS A 1 124 ? 3.607 23.359 18.562 1 94.56 124 HIS A CA 1
ATOM 1032 C C . HIS A 1 124 ? 2.908 24.703 18.406 1 94.56 124 HIS A C 1
ATOM 1034 O O . HIS A 1 124 ? 3.055 25.578 19.266 1 94.56 124 HIS A O 1
ATOM 1040 N N . LEU A 1 125 ? 2.164 24.844 17.375 1 94 125 LEU A N 1
ATOM 1041 C CA . LEU A 1 125 ? 1.432 26.078 17.125 1 94 125 LEU A CA 1
ATOM 1042 C C . LEU A 1 125 ? 0.391 26.312 18.219 1 94 125 LEU A C 1
ATOM 1044 O O . LEU A 1 125 ? 0.177 27.453 18.625 1 94 125 LEU A O 1
ATOM 1048 N N . GLN A 1 126 ? -0.18 25.25 18.656 1 93.69 126 GLN A N 1
ATOM 1049 C CA . GLN A 1 126 ? -1.166 25.344 19.734 1 93.69 126 GLN A CA 1
ATOM 1050 C C . GLN A 1 126 ? -0.531 25.859 21.016 1 93.69 126 GLN A C 1
ATOM 1052 O O . GLN A 1 126 ? -1.125 26.672 21.719 1 93.69 126 GLN A O 1
ATOM 1057 N N . LYS A 1 127 ? 0.639 25.391 21.297 1 93.62 127 LYS A N 1
ATOM 1058 C CA . LYS A 1 127 ? 1.351 25.859 22.469 1 93.62 127 LYS A CA 1
ATOM 1059 C C . LYS A 1 127 ? 1.665 27.359 22.375 1 93.62 127 LYS A C 1
ATOM 1061 O O . LYS A 1 127 ? 1.507 28.094 23.344 1 93.62 127 LYS A O 1
ATOM 1066 N N . LEU A 1 128 ? 2.057 27.734 21.219 1 90.69 128 LEU A N 1
ATOM 1067 C CA . LEU A 1 128 ? 2.359 29.141 21 1 90.69 128 LEU A CA 1
ATOM 1068 C C . LEU A 1 128 ? 1.1 30 21.125 1 90.69 128 LEU A C 1
ATOM 1070 O O . LEU A 1 128 ? 1.127 31.078 21.719 1 90.69 128 LEU A O 1
ATOM 1074 N N . ALA A 1 129 ? 0.02 29.547 20.547 1 92.19 129 ALA A N 1
ATOM 1075 C CA . ALA A 1 129 ? -1.251 30.266 20.625 1 92.19 129 ALA A CA 1
ATOM 1076 C C . ALA A 1 129 ? -1.753 30.344 22.062 1 92.19 129 ALA A C 1
ATOM 1078 O O . ALA A 1 129 ? -2.301 31.375 22.469 1 92.19 129 ALA A O 1
ATOM 1079 N N . GLN A 1 130 ? -1.559 29.312 22.781 1 92 130 GLN A N 1
ATOM 1080 C CA . GLN A 1 130 ? -1.959 29.297 24.188 1 92 130 GLN A CA 1
ATOM 1081 C C . GLN A 1 130 ? -1.168 30.312 25 1 92 130 GLN A C 1
ATOM 1083 O O . GLN A 1 130 ? -1.728 31 25.859 1 92 130 GLN A O 1
ATOM 1088 N N . GLN A 1 131 ? 0.098 30.391 24.719 1 90.56 131 GLN A N 1
ATOM 1089 C CA . GLN A 1 131 ? 0.94 31.375 25.375 1 90.56 131 GLN A CA 1
ATOM 1090 C C . GLN A 1 131 ? 0.499 32.812 25.047 1 90.56 131 GLN A C 1
ATOM 1092 O O . GLN A 1 131 ? 0.423 33.656 25.922 1 90.56 131 GLN A O 1
ATOM 1097 N N . ALA A 1 132 ? 0.213 33.031 23.781 1 88.75 132 ALA A N 1
ATOM 1098 C CA . ALA A 1 132 ? -0.266 34.344 23.359 1 88.75 132 ALA A CA 1
ATOM 1099 C C . ALA A 1 132 ? -1.585 34.688 24.047 1 88.75 132 ALA A C 1
ATOM 1101 O O . ALA A 1 132 ? -1.796 35.844 24.453 1 88.75 132 ALA A O 1
ATOM 1102 N N . LEU A 1 133 ? -2.424 33.688 24.156 1 89.31 133 LEU A N 1
ATOM 1103 C CA . LEU A 1 133 ? -3.707 33.906 24.828 1 89.31 133 LEU A CA 1
ATOM 1104 C C . LEU A 1 133 ? -3.508 34.25 26.297 1 89.31 133 LEU A C 1
ATOM 1106 O O . LEU A 1 133 ? -4.168 35.156 26.812 1 89.31 133 LEU A O 1
ATOM 1110 N N . LYS A 1 134 ? -2.619 33.594 26.938 1 89.06 134 LYS A N 1
ATOM 1111 C CA . LYS A 1 134 ? -2.324 33.875 28.328 1 89.06 134 LYS A CA 1
ATOM 1112 C C . LYS A 1 134 ? -1.796 35.312 28.516 1 89.06 134 LYS A C 1
ATOM 1114 O O . LYS A 1 134 ? -2.205 36.031 29.422 1 89.06 134 LYS A O 1
ATOM 1119 N N . ILE A 1 135 ? -0.932 35.719 27.641 1 85.19 135 ILE A N 1
ATOM 1120 C CA . ILE A 1 135 ? -0.378 37.062 27.688 1 85.19 135 ILE A CA 1
ATOM 1121 C C . ILE A 1 135 ? -1.489 38.094 27.453 1 85.19 135 ILE A C 1
ATOM 1123 O O . ILE A 1 135 ? -1.556 39.094 28.141 1 85.19 135 ILE A O 1
ATOM 1127 N N . SER A 1 136 ? -2.309 37.812 26.5 1 84.62 136 SER A N 1
ATOM 1128 C CA . SER A 1 136 ? -3.426 38.688 26.203 1 84.62 136 SER A CA 1
ATOM 1129 C C . SER A 1 136 ? -4.352 38.844 27.406 1 84.62 136 SER A C 1
ATOM 1131 O O . SER A 1 136 ? -4.816 39.969 27.703 1 84.62 136 SER A O 1
ATOM 1133 N N . GLN A 1 137 ? -4.613 37.781 28.109 1 85.62 137 GLN A N 1
ATOM 1134 C CA . GLN A 1 137 ? -5.492 37.812 29.281 1 85.62 137 GLN A CA 1
ATOM 1135 C C . GLN A 1 137 ? -4.875 38.625 30.406 1 85.62 137 GLN A C 1
ATOM 1137 O O . GLN A 1 137 ? -5.586 39.281 31.156 1 85.62 137 GLN A O 1
ATOM 1142 N N . HIS A 1 138 ? -3.553 38.594 30.484 1 84.81 138 HIS A N 1
ATOM 1143 C CA . HIS A 1 138 ? -2.838 39.344 31.516 1 84.81 138 HIS A CA 1
ATOM 1144 C C . HIS A 1 138 ? -2.848 40.844 31.203 1 84.81 138 HIS A C 1
ATOM 1146 O O . HIS A 1 138 ? -2.807 41.688 32.125 1 84.81 138 HIS A O 1
ATOM 1152 N N . LEU A 1 139 ? -2.934 41.188 29.938 1 81.44 139 LEU A N 1
ATOM 1153 C CA . LEU A 1 139 ? -2.85 42.594 29.531 1 81.44 139 LEU A CA 1
ATOM 1154 C C . LEU A 1 139 ? -4.234 43.219 29.484 1 81.44 139 LEU A C 1
ATOM 1156 O O . LEU A 1 139 ? -4.355 44.469 29.5 1 81.44 139 LEU A O 1
ATOM 1160 N N . LYS A 1 140 ? -5.215 42.344 29.453 1 80.88 140 LYS A N 1
ATOM 1161 C CA . LYS A 1 140 ? -6.586 42.812 29.25 1 80.88 140 LYS A CA 1
ATOM 1162 C C . LYS A 1 140 ? -6.988 43.812 30.344 1 80.88 140 LYS A C 1
ATOM 1164 O O . LYS A 1 140 ? -7.504 44.875 30.047 1 80.88 140 LYS A O 1
ATOM 1169 N N . PRO A 1 141 ? -6.793 43.531 31.672 1 81.06 141 PRO A N 1
ATOM 1170 C CA . PRO A 1 141 ? -7.18 44.5 32.688 1 81.06 141 PRO A CA 1
ATOM 1171 C C . PRO A 1 141 ? -6.484 45.844 32.531 1 81.06 141 PRO A C 1
ATOM 1173 O O . PRO A 1 141 ? -7.098 46.906 32.75 1 81.06 141 PRO A O 1
ATOM 1176 N N . PHE A 1 142 ? -5.289 45.875 32.094 1 73.94 142 PHE A N 1
ATOM 1177 C CA . PHE A 1 142 ? -4.559 47.125 31.891 1 73.94 142 PHE A CA 1
ATOM 1178 C C . PHE A 1 142 ? -5.145 47.906 30.719 1 73.94 142 PHE A C 1
ATOM 1180 O O . PHE A 1 142 ? -5.273 49.125 30.781 1 73.94 142 PHE A O 1
ATOM 1187 N N . ALA A 1 143 ? -5.418 47.125 29.734 1 72.12 143 ALA A N 1
ATOM 1188 C CA . ALA A 1 143 ? -6.008 47.75 28.547 1 72.12 143 ALA A CA 1
ATOM 1189 C C . ALA A 1 143 ? -7.352 48.375 28.875 1 72.12 143 ALA A C 1
ATOM 1191 O O . ALA A 1 143 ? -7.637 49.5 28.453 1 72.12 143 ALA A O 1
ATOM 1192 N N . VAL A 1 144 ? -8.172 47.719 29.594 1 74.94 144 VAL A N 1
ATOM 1193 C CA . VAL A 1 144 ? -9.484 48.219 29.984 1 74.94 144 VAL A CA 1
ATOM 1194 C C . VAL A 1 144 ? -9.328 49.469 30.859 1 74.94 144 VAL A C 1
ATOM 1196 O O . VAL A 1 144 ? -10.031 50.469 30.672 1 74.94 144 VAL A O 1
ATOM 1199 N N . GLN A 1 145 ? -8.406 49.438 31.797 1 75.69 145 GLN A N 1
ATOM 1200 C CA . GLN A 1 145 ? -8.148 50.594 32.656 1 75.69 145 GLN A CA 1
ATOM 1201 C C . GLN A 1 145 ? -7.652 51.781 31.875 1 75.69 145 GLN A C 1
ATOM 1203 O O . GLN A 1 145 ? -8.102 52.906 32.094 1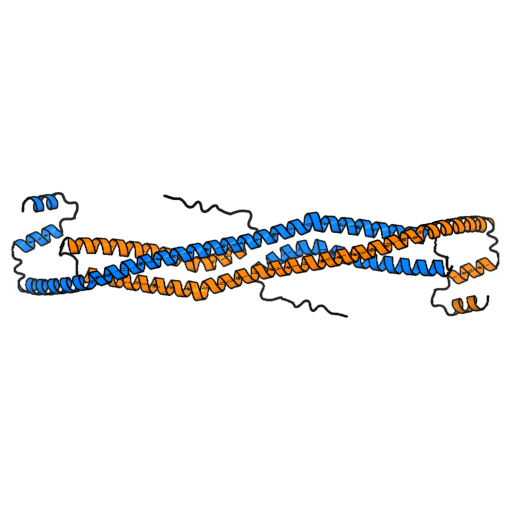 75.69 145 GLN A O 1
ATOM 1208 N N . MET A 1 146 ? -6.824 51.562 30.953 1 69.81 146 MET A N 1
ATOM 1209 C CA . MET A 1 146 ? -6.277 52.625 30.125 1 69.81 146 MET A CA 1
ATOM 1210 C C . MET A 1 146 ? -7.355 53.25 29.234 1 69.81 146 MET A C 1
ATOM 1212 O O . MET A 1 146 ? -7.422 54.469 29.078 1 69.81 146 MET A O 1
ATOM 1216 N N . ALA A 1 147 ? -8.109 52.312 28.703 1 67.81 147 ALA A N 1
ATOM 1217 C CA . ALA A 1 147 ? -9.219 52.812 27.891 1 67.81 147 ALA A CA 1
ATOM 1218 C C . ALA A 1 147 ? -10.18 53.656 28.719 1 67.81 147 ALA A C 1
ATOM 1220 O O . ALA A 1 147 ? -10.711 54.656 28.25 1 67.81 147 ALA A O 1
ATOM 1221 N N . GLY A 1 148 ? -10.406 53.312 29.938 1 70.19 148 GLY A N 1
ATOM 1222 C CA . GLY A 1 148 ? -11.227 54.094 30.844 1 70.19 148 GLY A CA 1
ATOM 1223 C C . GLY A 1 148 ? -10.648 55.469 31.156 1 70.19 148 GLY A C 1
ATOM 1224 O O . GLY A 1 148 ? -11.367 56.469 31.141 1 70.19 148 GLY A O 1
ATOM 1225 N N . ILE A 1 149 ? -9.383 55.562 31.359 1 64.81 149 ILE A N 1
ATOM 1226 C CA . ILE A 1 149 ? -8.688 56.781 31.688 1 64.81 149 ILE A CA 1
ATOM 1227 C C . ILE A 1 149 ? -8.719 57.719 30.484 1 64.81 149 ILE A C 1
ATOM 1229 O O . ILE A 1 149 ? -8.992 58.938 30.625 1 64.81 149 ILE A O 1
ATOM 1233 N N . ILE A 1 150 ? -8.523 57.156 29.281 1 61.88 150 ILE A N 1
ATOM 1234 C CA . ILE A 1 150 ? -8.492 57.938 28.062 1 61.88 150 ILE A CA 1
ATOM 1235 C C . ILE A 1 150 ? -9.883 58.5 27.766 1 61.88 150 ILE A C 1
ATOM 1237 O O . ILE A 1 150 ? -10.031 59.656 27.344 1 61.88 150 ILE A O 1
ATOM 1241 N N . SER A 1 151 ? -10.836 57.656 28.031 1 65.94 151 SER A N 1
ATOM 1242 C CA . SER A 1 151 ? -12.211 58.094 27.781 1 65.94 151 SER A CA 1
ATOM 1243 C C . SER A 1 151 ? -12.586 59.25 28.703 1 65.94 151 SER A C 1
ATOM 1245 O O . SER A 1 151 ? -13.312 60.156 28.297 1 65.94 151 SER A O 1
ATOM 1247 N N . VAL A 1 152 ? -12.062 59.281 29.891 1 63.09 152 VAL A N 1
ATOM 1248 C CA . VAL A 1 152 ? -12.344 60.344 30.844 1 63.09 152 VAL A CA 1
ATOM 1249 C C . VAL A 1 152 ? -11.555 61.594 30.469 1 63.09 152 VAL A C 1
ATOM 1251 O O . VAL A 1 152 ? -12.094 62.719 30.516 1 63.09 152 VAL A O 1
ATOM 1254 N N . ILE A 1 153 ? -10.406 61.406 29.984 1 58.06 153 ILE A N 1
ATOM 1255 C CA . ILE A 1 153 ? -9.562 62.531 29.609 1 58.06 153 ILE A CA 1
ATOM 1256 C C . ILE A 1 153 ? -10.094 63.156 28.328 1 58.06 153 ILE A C 1
ATOM 1258 O O . ILE A 1 153 ? -10.141 64.375 28.219 1 58.06 153 ILE A O 1
ATOM 1262 N N . ASP A 1 154 ? -10.414 62.344 27.375 1 56.69 154 ASP A N 1
ATOM 1263 C CA . ASP A 1 154 ? -10.969 62.844 26.125 1 56.69 154 ASP A CA 1
ATOM 1264 C C . ASP A 1 154 ? -12.266 63.594 26.375 1 56.69 154 ASP A C 1
ATOM 1266 O O . ASP A 1 154 ? -12.5 64.625 25.766 1 56.69 154 ASP A O 1
ATOM 1270 N N . VAL A 1 155 ? -13.125 63.156 27.25 1 54.06 155 VAL A N 1
ATOM 1271 C CA . VAL A 1 155 ? -14.352 63.875 27.609 1 54.06 155 VAL A CA 1
ATOM 1272 C C . VAL A 1 155 ? -14 65.188 28.297 1 54.06 155 VAL A C 1
ATOM 1274 O O . VAL A 1 155 ? -14.594 66.25 28.016 1 54.06 155 VAL A O 1
ATOM 1277 N N . ARG A 1 156 ? -12.969 65.125 29.062 1 54.41 156 ARG A N 1
ATOM 1278 C CA . ARG A 1 156 ? -12.555 66.375 29.734 1 54.41 156 ARG A CA 1
ATOM 1279 C C . ARG A 1 156 ? -11.883 67.312 28.75 1 54.41 156 ARG A C 1
ATOM 1281 O O . ARG A 1 156 ? -12.07 68.562 28.828 1 54.41 156 ARG A O 1
ATOM 1288 N N . ARG A 1 157 ? -11.078 66.688 27.859 1 50.56 157 ARG A N 1
ATOM 1289 C CA . ARG A 1 157 ? -10.461 67.562 26.828 1 50.56 157 ARG A CA 1
ATOM 1290 C C . ARG A 1 157 ? -11.516 68.125 25.906 1 50.56 157 ARG A C 1
ATOM 1292 O O . ARG A 1 157 ? -11.391 69.25 25.469 1 50.56 157 ARG A O 1
ATOM 1299 N N . THR A 1 158 ? -12.445 67.312 25.516 1 49.03 158 THR A N 1
ATOM 1300 C CA . THR A 1 158 ? -13.5 67.875 24.672 1 49.03 158 THR A CA 1
ATOM 1301 C C . THR A 1 158 ? -14.289 68.938 25.406 1 49.03 158 THR A C 1
ATOM 1303 O O . THR A 1 158 ? -14.703 69.938 24.812 1 49.03 158 THR A O 1
ATOM 1306 N N . THR A 1 159 ? -14.398 68.75 26.609 1 49.78 159 THR A N 1
ATOM 1307 C CA . THR A 1 159 ? -15.047 69.875 27.328 1 49.78 159 THR A CA 1
ATOM 1308 C C . THR A 1 159 ? -14.07 71 27.594 1 49.78 159 THR A C 1
ATOM 1310 O O . THR A 1 159 ? -14.453 72.188 27.578 1 49.78 159 THR A O 1
ATOM 1313 N N . LEU A 1 160 ? -12.766 70.688 28 1 47.53 160 LEU A N 1
ATOM 1314 C CA . LEU A 1 160 ? -11.75 71.75 28.141 1 47.53 160 LEU A CA 1
ATOM 1315 C C . LEU A 1 160 ? -11.094 72.062 26.812 1 47.53 160 LEU A C 1
ATOM 1317 O O . LEU A 1 160 ? -10.125 72.812 26.75 1 47.53 160 LEU A O 1
ATOM 1321 N N . THR A 1 161 ? -11.336 71.625 25.719 1 43.09 161 THR A N 1
ATOM 1322 C CA . THR A 1 161 ? -10.734 72 24.438 1 43.09 161 THR A CA 1
ATOM 1323 C C . THR A 1 161 ? -10.516 73.5 24.312 1 43.09 161 THR A C 1
ATOM 1325 O O . THR A 1 161 ? -10.266 74 23.219 1 43.09 161 THR A O 1
ATOM 1328 N N . VAL A 1 162 ? -10.5 74.438 25.219 1 44.81 162 VAL A N 1
ATOM 1329 C CA . VAL A 1 162 ? -9.406 75.375 24.969 1 44.81 162 VAL A CA 1
ATOM 1330 C C . VAL A 1 162 ? -8.07 74.625 25.156 1 44.81 162 VAL A C 1
ATOM 1332 O O . VAL A 1 162 ? -7.758 74.188 26.25 1 44.81 162 VAL A O 1
ATOM 1335 N N . LEU A 1 163 ? -7.52 73.812 24.234 1 43.03 163 LEU A N 1
ATOM 1336 C CA . LEU A 1 163 ? -6.285 73 24.312 1 43.03 163 LEU A CA 1
ATOM 1337 C C . LEU A 1 163 ? -5.211 73.812 25.062 1 43.03 163 LEU A C 1
ATOM 1339 O O . LEU A 1 163 ? -4.961 74.938 24.766 1 43.03 163 LEU A O 1
ATOM 1343 N N . SER A 1 164 ? -4.984 73.5 26.203 1 43.25 164 SER A N 1
ATOM 1344 C CA . SER A 1 164 ? -3.861 74.25 26.781 1 43.25 164 SER A CA 1
ATOM 1345 C C . SER A 1 164 ? -2.619 74.125 25.906 1 43.25 164 SER A C 1
ATOM 1347 O O . SER A 1 164 ? -2.504 73.188 25.094 1 43.25 164 SER A O 1
ATOM 1349 N N . PRO A 1 165 ? -1.669 75.062 25.781 1 47.66 165 PRO A N 1
ATOM 1350 C CA . PRO A 1 165 ? -0.483 75.125 24.922 1 47.66 165 PRO A CA 1
ATOM 1351 C C . PRO A 1 165 ? 0.328 73.875 24.922 1 47.66 165 PRO A C 1
ATOM 1353 O O . PRO A 1 165 ? 0.796 73.438 23.859 1 47.66 165 PRO A O 1
ATOM 1356 N N . MET A 1 166 ? 0.324 73.188 25.938 1 43.66 166 MET A N 1
ATOM 1357 C CA . MET A 1 166 ? 1.161 72 26.047 1 43.66 166 MET A CA 1
ATOM 1358 C C . MET A 1 166 ? 0.532 70.812 25.297 1 43.66 166 MET A C 1
ATOM 1360 O O . MET A 1 166 ? 1.233 70.062 24.656 1 43.66 166 MET A O 1
ATOM 1364 N N . GLU A 1 167 ? -0.632 70.75 25.328 1 46.47 167 GLU A N 1
ATOM 1365 C CA . GLU A 1 167 ? -1.308 69.625 24.719 1 46.47 167 GLU A CA 1
ATOM 1366 C C . GLU A 1 167 ? -1.309 69.75 23.188 1 46.47 167 GLU A C 1
ATOM 1368 O O . GLU A 1 167 ? -1.19 68.75 22.484 1 46.47 167 GLU A O 1
ATOM 1373 N N . GLN A 1 168 ? -1.333 70.938 22.688 1 50 168 GLN A N 1
ATOM 1374 C CA . GLN A 1 168 ? -1.082 71.188 21.281 1 50 168 GLN A CA 1
ATOM 1375 C C . GLN A 1 168 ? 0.318 70.75 20.875 1 50 168 GLN A C 1
ATOM 1377 O O . GLN A 1 168 ? 0.499 70.188 19.812 1 50 168 GLN A O 1
ATOM 1382 N N . ILE A 1 169 ? 1.299 71 21.703 1 46.62 169 ILE A N 1
ATOM 1383 C CA . ILE A 1 169 ? 2.674 70.562 21.453 1 46.62 169 ILE A CA 1
ATOM 1384 C C . ILE A 1 169 ? 2.754 69 21.406 1 46.62 169 ILE A C 1
ATOM 1386 O O . ILE A 1 169 ? 3.371 68.438 20.516 1 46.62 169 ILE A O 1
ATOM 1390 N N . CYS A 1 170 ? 2.146 68.438 22.297 1 45.84 170 CYS A N 1
ATOM 1391 C CA . CYS A 1 170 ? 2.256 67 22.375 1 45.84 170 CYS A CA 1
ATOM 1392 C C . CYS A 1 170 ? 1.546 66.312 21.203 1 45.84 170 CYS A C 1
ATOM 1394 O O . CYS A 1 170 ? 2.043 65.375 20.641 1 45.84 170 CYS A O 1
ATOM 1396 N N . SER A 1 171 ? 0.409 66.812 20.766 1 49.81 171 SER A N 1
ATOM 1397 C CA . SER A 1 171 ? -0.261 66.312 19.578 1 49.81 171 SER A CA 1
ATOM 1398 C C . SER A 1 171 ? 0.616 66.5 18.344 1 49.81 171 SER A C 1
ATOM 1400 O O . SER A 1 171 ? 0.664 65.625 17.469 1 49.81 171 SER A O 1
ATOM 1402 N N . GLU A 1 172 ? 1.29 67.688 18.281 1 49.41 172 GLU A N 1
ATOM 1403 C CA . GLU A 1 172 ? 2.215 67.938 17.172 1 49.41 172 GLU A CA 1
ATOM 1404 C C . GLU A 1 172 ? 3.402 67 17.219 1 49.41 172 GLU A C 1
ATOM 1406 O O . GLU A 1 172 ? 3.871 66.5 16.172 1 49.41 172 GLU A O 1
ATOM 1411 N N . ILE A 1 173 ? 3.881 66.688 18.375 1 44.12 173 ILE A N 1
ATOM 1412 C CA . ILE A 1 173 ? 4.977 65.688 18.516 1 44.12 173 ILE A CA 1
ATOM 1413 C C . ILE A 1 173 ? 4.508 64.312 18.078 1 44.12 173 ILE A C 1
ATOM 1415 O O . ILE A 1 173 ? 5.246 63.594 17.406 1 44.12 173 ILE A O 1
ATOM 1419 N N . GLY A 1 174 ? 3.4 63.938 18.422 1 43.84 174 GLY A N 1
ATOM 1420 C CA . GLY A 1 174 ? 2.861 62.625 18.047 1 43.84 174 GLY A CA 1
ATOM 1421 C C . GLY A 1 174 ? 2.66 62.469 16.562 1 43.84 174 GLY A C 1
ATOM 1422 O O . GLY A 1 174 ? 2.615 61.344 16.062 1 43.84 174 GLY A O 1
ATOM 1423 N N . GLN A 1 175 ? 2.277 63.438 15.922 1 44.38 175 GLN A N 1
ATOM 1424 C CA . GLN A 1 175 ? 2.203 63.406 14.461 1 44.38 175 GLN A CA 1
ATOM 1425 C C . GLN A 1 175 ? 3.596 63.375 13.844 1 44.38 175 GLN A C 1
ATOM 1427 O O . GLN A 1 175 ? 3.734 63.219 12.625 1 44.38 175 GLN A O 1
ATOM 1432 N N . ILE A 1 176 ? 4.637 63.844 14.625 1 39.53 176 ILE A N 1
ATOM 1433 C CA . ILE A 1 176 ? 5.973 63.781 14.039 1 39.53 176 ILE A CA 1
ATOM 1434 C C . ILE A 1 176 ? 6.414 62.312 13.891 1 39.53 176 ILE A C 1
ATOM 1436 O O . ILE A 1 176 ? 6.277 61.531 14.82 1 39.53 176 ILE A O 1
ATOM 1440 N N . GLY A 1 177 ? 6.363 61.719 12.727 1 40.66 177 GLY A N 1
ATOM 1441 C CA . GLY A 1 177 ? 6.883 60.438 12.305 1 40.66 177 GLY A CA 1
ATOM 1442 C C . GLY A 1 177 ? 8.094 60 13.102 1 40.66 177 GLY A C 1
ATOM 1443 O O . GLY A 1 177 ? 8.805 60.812 13.68 1 40.66 177 GLY A O 1
ATOM 1444 N N . MET A 1 178 ? 8.078 58.719 13.641 1 40.78 178 MET A N 1
ATOM 1445 C CA . MET A 1 178 ? 9.094 58.094 14.477 1 40.78 178 MET A CA 1
ATOM 1446 C C . MET A 1 178 ? 10.492 58.469 14.008 1 40.78 178 MET A C 1
ATOM 1448 O O . MET A 1 178 ? 11.43 58.5 14.812 1 40.78 178 MET A O 1
ATOM 1452 N N . ASP A 1 179 ? 10.805 58.375 12.703 1 38.88 179 ASP A N 1
ATOM 1453 C CA . ASP A 1 179 ? 12.172 58.594 12.25 1 38.88 179 ASP A CA 1
ATOM 1454 C C . ASP A 1 179 ? 12.562 60.062 12.289 1 38.88 179 ASP A C 1
ATOM 1456 O O . ASP A 1 179 ? 13.578 60.438 11.711 1 38.88 179 ASP A O 1
ATOM 1460 N N . SER A 1 180 ? 11.695 60.969 12.586 1 37.44 180 SER A N 1
ATOM 1461 C CA . SER A 1 180 ? 12.188 62.312 12.297 1 37.44 180 SER A CA 1
ATOM 1462 C C . SER A 1 180 ? 13.164 62.781 13.375 1 37.44 180 SER A C 1
ATOM 1464 O O . SER A 1 180 ? 13.078 62.344 14.531 1 37.44 180 SER A O 1
ATOM 1466 N N . GLU A 1 181 ? 14.391 63.375 13.094 1 44.69 181 GLU A N 1
ATOM 1467 C CA . GLU A 1 181 ? 15.453 64 13.836 1 44.69 181 GLU A CA 1
ATOM 1468 C C . GLU A 1 181 ? 14.883 64.938 14.93 1 44.69 181 GLU A C 1
ATOM 1470 O O . GLU A 1 181 ? 15.445 65 16.031 1 44.69 181 GLU A O 1
ATOM 1475 N N . ILE A 1 182 ? 13.727 65.562 14.68 1 45.19 182 ILE A N 1
ATOM 1476 C CA . ILE A 1 182 ? 13.219 66.625 15.523 1 45.19 182 ILE A CA 1
ATOM 1477 C C . ILE A 1 182 ? 12.617 66 16.797 1 45.19 182 ILE A C 1
ATOM 1479 O O . ILE A 1 182 ? 12.781 66.562 17.891 1 45.19 182 ILE A O 1
ATOM 1483 N N . ARG A 1 183 ? 12.148 64.75 16.703 1 43.5 183 ARG A N 1
ATOM 1484 C CA . ARG A 1 183 ? 11.555 64.188 17.891 1 43.5 183 ARG A CA 1
ATOM 1485 C C . ARG A 1 183 ? 12.633 63.75 18.891 1 43.5 183 ARG A C 1
ATOM 1487 O O . ARG A 1 183 ? 12.484 63.969 20.094 1 43.5 183 ARG A O 1
ATOM 1494 N N . VAL A 1 184 ? 13.758 63.219 18.438 1 43.44 184 VAL A N 1
ATOM 1495 C CA . VAL A 1 184 ? 14.875 62.938 19.344 1 43.44 184 VAL A CA 1
ATOM 1496 C C . VAL A 1 184 ? 15.344 64.25 20.016 1 43.44 184 VAL A C 1
ATOM 1498 O O . VAL A 1 184 ? 15.586 64.25 21.219 1 43.44 184 VAL A O 1
ATOM 1501 N N . ALA A 1 185 ? 15.359 65.25 19.297 1 45.38 185 ALA A N 1
ATOM 1502 C CA . ALA A 1 185 ? 15.891 66.5 19.828 1 45.38 185 ALA A CA 1
ATOM 1503 C C . ALA A 1 185 ? 14.953 67.125 20.891 1 45.38 185 ALA A C 1
ATOM 1505 O O . ALA A 1 185 ? 15.398 67.688 21.859 1 45.38 185 ALA A O 1
ATOM 1506 N N . ALA A 1 186 ? 13.68 66.875 20.719 1 42.31 186 ALA A N 1
ATOM 1507 C CA . ALA A 1 186 ? 12.742 67.5 21.656 1 42.31 186 ALA A CA 1
ATOM 1508 C C . ALA A 1 186 ? 12.688 66.75 22.969 1 42.31 186 ALA A C 1
ATOM 1510 O O . ALA A 1 186 ? 12.5 67.312 24.031 1 42.31 186 ALA A O 1
ATOM 1511 N N . ILE A 1 187 ? 13.008 65.438 22.984 1 41.25 187 ILE A N 1
ATOM 1512 C CA . ILE A 1 187 ? 13.109 64.688 24.234 1 41.25 187 ILE A CA 1
ATOM 1513 C C . ILE A 1 187 ? 14.391 65.125 24.969 1 41.25 187 ILE A C 1
ATOM 1515 O O . ILE A 1 187 ? 14.398 65.188 26.203 1 41.25 187 ILE A O 1
ATOM 1519 N N . ASP A 1 188 ? 15.422 65.312 24.344 1 42.47 188 ASP A N 1
ATOM 1520 C CA . ASP A 1 188 ? 16.656 65.75 25 1 42.47 188 ASP A CA 1
ATOM 1521 C C . ASP A 1 188 ? 16.516 67.125 25.641 1 42.47 188 ASP A C 1
ATOM 1523 O O . ASP A 1 188 ? 17.312 67.5 26.5 1 42.47 188 ASP A O 1
ATOM 1527 N N . LYS A 1 189 ? 15.617 67.875 25.031 1 45.19 189 LYS A N 1
ATOM 1528 C CA . LYS A 1 189 ? 15.594 69.25 25.609 1 45.19 189 LYS A CA 1
ATOM 1529 C C . LYS A 1 189 ? 14.656 69.312 26.812 1 45.19 189 LYS A C 1
ATOM 1531 O O . LYS A 1 189 ? 14.562 70.312 27.484 1 45.19 189 LYS A O 1
ATOM 1536 N N . VAL A 1 190 ? 13.789 68.312 27.109 1 40.97 190 VAL A N 1
ATOM 1537 C CA . VAL A 1 190 ? 13.133 68.438 28.406 1 40.97 190 VAL A CA 1
ATOM 1538 C C . VAL A 1 190 ? 13.883 67.625 29.438 1 40.97 190 VAL A C 1
ATOM 1540 O O . VAL A 1 190 ? 14.398 66.562 29.125 1 40.97 190 VAL A O 1
ATOM 1543 N N . MET B 1 1 ? 18.984 29.031 8.211 1 23.47 1 MET B N 1
ATOM 1544 C CA . MET B 1 1 ? 18.047 29 7.086 1 23.47 1 MET B CA 1
ATOM 1545 C C . MET B 1 1 ? 17.984 27.594 6.477 1 23.47 1 MET B C 1
ATOM 1547 O O . MET B 1 1 ? 18.859 27.219 5.703 1 23.47 1 MET B O 1
ATOM 1551 N N . PHE B 1 2 ? 17.656 26.609 7.293 1 26.23 2 PHE B N 1
ATOM 1552 C CA . PHE B 1 2 ? 17.641 25.188 6.973 1 26.23 2 PHE B CA 1
ATOM 1553 C C . PHE B 1 2 ? 16.594 24.891 5.891 1 26.23 2 PHE B C 1
ATOM 1555 O O . PHE B 1 2 ? 15.398 25.078 6.109 1 26.23 2 PHE B O 1
ATOM 1562 N N . LYS B 1 3 ? 16.922 25.234 4.621 1 26.17 3 LYS B N 1
ATOM 1563 C CA . LYS B 1 3 ? 16.25 24.875 3.381 1 26.17 3 LYS B CA 1
ATOM 1564 C C . LYS B 1 3 ? 15.945 23.375 3.336 1 26.17 3 LYS B C 1
ATOM 1566 O O . LYS B 1 3 ? 16.859 22.547 3.355 1 26.17 3 LYS B O 1
ATOM 1571 N N . PHE B 1 4 ? 14.914 22.953 3.988 1 29.95 4 PHE B N 1
ATOM 1572 C CA . PHE B 1 4 ? 14.367 21.609 3.812 1 29.95 4 PHE B CA 1
ATOM 1573 C C . PHE B 1 4 ? 14.258 21.266 2.334 1 29.95 4 PHE B C 1
ATOM 1575 O O . PHE B 1 4 ? 13.602 21.969 1.572 1 29.95 4 PHE B O 1
ATOM 1582 N N . GLY B 1 5 ? 15.281 20.828 1.777 1 27.16 5 GLY B N 1
ATOM 1583 C CA . GLY B 1 5 ? 15.312 20.234 0.455 1 27.16 5 GLY B CA 1
ATOM 1584 C C . GLY B 1 5 ? 14.148 19.297 0.197 1 27.16 5 GLY B C 1
ATOM 1585 O O . GLY B 1 5 ? 14.039 18.25 0.834 1 27.16 5 GLY B O 1
ATOM 1586 N N . CYS B 1 6 ? 12.945 19.812 -0.085 1 30.25 6 CYS B N 1
ATOM 1587 C CA . CYS B 1 6 ? 11.914 19.016 -0.743 1 30.25 6 CYS B CA 1
ATOM 1588 C C . CYS B 1 6 ? 12.516 18.125 -1.825 1 30.25 6 CYS B C 1
ATOM 1590 O O . CYS B 1 6 ? 12.891 18.609 -2.893 1 30.25 6 CYS B O 1
ATOM 1592 N N . TYR B 1 7 ? 13.391 17.281 -1.562 1 29.06 7 TYR B N 1
ATOM 1593 C CA . TYR B 1 7 ? 13.75 16.266 -2.547 1 29.06 7 TYR B CA 1
ATOM 1594 C C . TYR B 1 7 ? 12.516 15.82 -3.33 1 29.06 7 TYR B C 1
ATOM 1596 O O . TYR B 1 7 ? 11.477 15.508 -2.742 1 29.06 7 TYR B O 1
ATOM 1604 N N . SER B 1 8 ? 12.312 16.344 -4.559 1 32.53 8 SER B N 1
ATOM 1605 C CA . SER B 1 8 ? 11.492 15.875 -5.668 1 32.53 8 SER B CA 1
ATOM 1606 C C . SER B 1 8 ? 11.531 14.359 -5.781 1 32.53 8 SER B C 1
ATOM 1608 O O . SER B 1 8 ? 12.547 13.789 -6.188 1 32.53 8 SER B O 1
ATOM 1610 N N . LEU B 1 9 ? 11.32 13.711 -4.863 1 36.03 9 LEU B N 1
ATOM 1611 C CA . LEU B 1 9 ? 10.992 12.305 -5.086 1 36.03 9 LEU B CA 1
ATOM 1612 C C . LEU B 1 9 ? 10.172 12.133 -6.359 1 36.03 9 LEU B C 1
ATOM 1614 O O . LEU B 1 9 ? 8.992 11.789 -6.297 1 36.03 9 LEU B O 1
ATOM 1618 N N . CYS B 1 10 ? 10.391 12.992 -7.355 1 35.28 10 CYS B N 1
ATOM 1619 C CA . CYS B 1 10 ? 9.828 12.844 -8.695 1 35.28 10 CYS B CA 1
ATOM 1620 C C . CYS B 1 10 ? 10.25 11.523 -9.32 1 35.28 10 CYS B C 1
ATOM 1622 O O . CYS B 1 10 ? 11.047 11.508 -10.258 1 35.28 10 CYS B O 1
ATOM 1624 N N . GLY B 1 11 ? 10.742 10.695 -8.633 1 36.91 11 GLY B N 1
ATOM 1625 C CA . GLY B 1 11 ? 10.945 9.516 -9.469 1 36.91 11 GLY B CA 1
ATOM 1626 C C . GLY B 1 11 ? 9.719 9.141 -10.281 1 36.91 11 GLY B C 1
ATOM 1627 O O . GLY B 1 11 ? 8.617 9.617 -10.008 1 36.91 11 GLY B O 1
ATOM 1628 N N . ARG B 1 12 ? 9.953 8.367 -11.43 1 43.59 12 ARG B N 1
ATOM 1629 C CA . ARG B 1 12 ? 9.008 7.973 -12.469 1 43.59 12 ARG B CA 1
ATOM 1630 C C . ARG B 1 12 ? 7.703 7.473 -11.859 1 43.59 12 ARG B C 1
ATOM 1632 O O . ARG B 1 12 ? 7.586 6.301 -11.5 1 43.59 12 ARG B O 1
ATOM 1639 N N . LEU B 1 13 ? 7.074 8.258 -11.133 1 49.28 13 LEU B N 1
ATOM 1640 C CA . LEU B 1 13 ? 5.727 7.879 -10.727 1 49.28 13 LEU B CA 1
ATOM 1641 C C . LEU B 1 13 ? 4.871 7.508 -11.93 1 49.28 13 LEU B C 1
ATOM 1643 O O . LEU B 1 13 ? 4.828 8.242 -12.922 1 49.28 13 LEU B O 1
ATOM 1647 N N . THR B 1 14 ? 4.688 6.328 -12.086 1 55.19 14 THR B N 1
ATOM 1648 C CA . THR B 1 14 ? 3.725 5.93 -13.109 1 55.19 14 THR B CA 1
ATOM 1649 C C . THR B 1 14 ? 2.375 6.602 -12.867 1 55.19 14 THR B C 1
ATOM 1651 O O . THR B 1 14 ? 2.139 7.172 -11.797 1 55.19 14 THR B O 1
ATOM 1654 N N . ALA B 1 15 ? 1.822 6.84 -14 1 56.34 15 ALA B N 1
ATOM 1655 C CA . ALA B 1 15 ? 0.517 7.496 -14.016 1 56.34 15 ALA B CA 1
ATOM 1656 C C . ALA B 1 15 ? -0.317 7.086 -12.805 1 56.34 15 ALA B C 1
ATOM 1658 O O . ALA B 1 15 ? -1.032 7.906 -12.227 1 56.34 15 ALA B O 1
ATOM 1659 N N . ASN B 1 16 ? -0.143 5.859 -12.297 1 57.66 16 ASN B N 1
ATOM 1660 C CA . ASN B 1 16 ? -0.912 5.309 -11.188 1 57.66 16 ASN B CA 1
ATOM 1661 C C . ASN B 1 16 ? -0.486 5.922 -9.859 1 57.66 16 ASN B C 1
ATOM 1663 O O . ASN B 1 16 ? -1.329 6.246 -9.016 1 57.66 16 ASN B O 1
ATOM 1667 N N . ASP B 1 17 ? 0.846 5.984 -9.734 1 65.06 17 ASP B N 1
ATOM 1668 C CA . ASP B 1 17 ? 1.396 6.566 -8.516 1 65.06 17 ASP B CA 1
ATOM 1669 C C . ASP B 1 17 ? 0.977 8.031 -8.359 1 65.06 17 ASP B C 1
ATOM 1671 O O . ASP B 1 17 ? 0.73 8.5 -7.25 1 65.06 17 ASP B O 1
ATOM 1675 N N . SER B 1 18 ? 0.681 8.484 -9.547 1 68.88 18 SER B N 1
ATOM 1676 C CA . SER B 1 18 ? 0.376 9.914 -9.562 1 68.88 18 SER B CA 1
ATOM 1677 C C . SER B 1 18 ? -1.023 10.18 -9.023 1 68.88 18 SER B C 1
ATOM 1679 O O . SER B 1 18 ? -1.228 11.125 -8.258 1 68.88 18 SER B O 1
ATOM 1681 N N . LEU B 1 19 ? -1.945 9.227 -9.391 1 71.62 19 LEU B N 1
ATOM 1682 C CA . LEU B 1 19 ? -3.318 9.445 -8.945 1 71.62 19 LEU B CA 1
ATOM 1683 C C . LEU B 1 19 ? -3.451 9.203 -7.445 1 71.62 19 LEU B C 1
ATOM 1685 O O . LEU B 1 19 ? -4.16 9.938 -6.754 1 71.62 19 LEU B O 1
ATOM 1689 N N . MET B 1 20 ? -2.746 8.242 -6.891 1 75.44 20 MET B N 1
ATOM 1690 C CA . MET B 1 20 ? -2.766 7.949 -5.461 1 75.44 20 MET B CA 1
ATOM 1691 C C . MET B 1 20 ? -2.113 9.078 -4.668 1 75.44 20 MET B C 1
ATOM 1693 O O . MET B 1 20 ? -2.602 9.453 -3.6 1 75.44 20 MET B O 1
ATOM 1697 N N . GLU B 1 21 ? -1.199 9.539 -5.348 1 79.38 21 GLU B N 1
ATOM 1698 C CA . GLU B 1 21 ? -0.511 10.664 -4.711 1 79.38 21 GLU B CA 1
ATOM 1699 C C . GLU B 1 21 ? -1.381 11.914 -4.707 1 79.38 21 GLU B C 1
ATOM 1701 O O . GLU B 1 21 ? -1.357 12.688 -3.75 1 79.38 21 GLU B O 1
ATOM 1706 N N . GLN B 1 22 ? -2.189 11.945 -5.719 1 81.12 22 GLN B N 1
ATOM 1707 C CA . GLN B 1 22 ? -3.043 13.125 -5.809 1 81.12 22 GLN B CA 1
ATOM 1708 C C . GLN B 1 22 ? -4.141 13.094 -4.75 1 81.12 22 GLN B C 1
ATOM 1710 O O . GLN B 1 22 ? -4.449 14.117 -4.137 1 81.12 22 GLN B O 1
ATOM 1715 N N . ARG B 1 23 ? -4.691 11.969 -4.492 1 82.44 23 ARG B N 1
ATOM 1716 C CA . ARG B 1 23 ? -5.734 11.828 -3.48 1 82.44 23 ARG B CA 1
ATOM 1717 C C . ARG B 1 23 ? -5.203 12.164 -2.094 1 82.44 23 ARG B C 1
ATOM 1719 O O . ARG B 1 23 ? -5.879 12.828 -1.307 1 82.44 23 ARG B O 1
ATOM 1726 N N . PHE B 1 24 ? -4.008 11.68 -1.874 1 89.19 24 PHE B N 1
ATOM 1727 C CA . PHE B 1 24 ? -3.361 12.008 -0.608 1 89.19 24 PHE B CA 1
ATOM 1728 C C . PHE B 1 24 ? -3.105 13.508 -0.503 1 89.19 24 PHE B C 1
ATOM 1730 O O . PHE B 1 24 ? -3.414 14.125 0.518 1 89.19 24 PHE B O 1
ATOM 1737 N N . MET B 1 25 ? -2.654 14.023 -1.593 1 89.06 25 MET B N 1
ATOM 1738 C CA . MET B 1 25 ? -2.273 15.438 -1.565 1 89.06 25 MET B CA 1
ATOM 1739 C C . MET B 1 25 ? -3.498 16.328 -1.371 1 89.06 25 MET B C 1
ATOM 1741 O O . MET B 1 25 ? -3.424 17.344 -0.686 1 89.06 25 MET B O 1
ATOM 1745 N N . ASP B 1 26 ? -4.609 15.875 -1.87 1 87.81 26 ASP B N 1
ATOM 1746 C CA . ASP B 1 26 ? -5.848 16.641 -1.721 1 87.81 26 ASP B CA 1
ATOM 1747 C C . ASP B 1 26 ? -6.2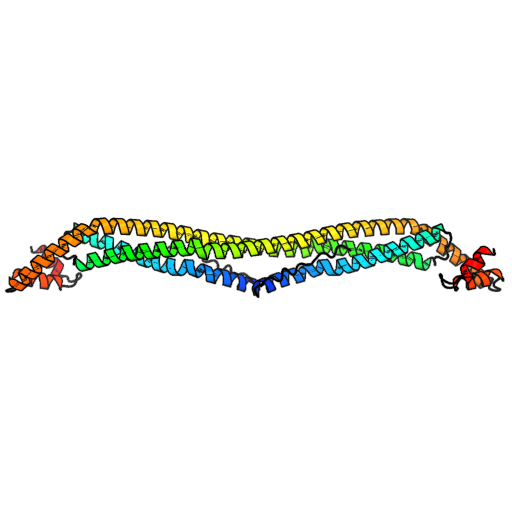81 16.703 -0.258 1 87.81 26 ASP B C 1
ATOM 1749 O O . ASP B 1 26 ? -6.684 17.75 0.232 1 87.81 26 ASP B O 1
ATOM 1753 N N . GLN B 1 27 ? -6.125 15.594 0.389 1 90.88 27 GLN B N 1
ATOM 1754 C CA . GLN B 1 27 ? -6.488 15.547 1.801 1 90.88 27 GLN B CA 1
ATOM 1755 C C . GLN B 1 27 ? -5.426 16.219 2.666 1 90.88 27 GLN B C 1
ATOM 1757 O O . GLN B 1 27 ? -5.754 16.906 3.633 1 90.88 27 GLN B O 1
ATOM 1762 N N . PHE B 1 28 ? -4.25 16.109 2.277 1 93 28 PHE B N 1
ATOM 1763 C CA . PHE B 1 28 ? -3.117 16.641 3.021 1 93 28 PHE B CA 1
ATOM 1764 C C . PHE B 1 28 ? -3.133 18.172 3 1 93 28 PHE B C 1
ATOM 1766 O O . PHE B 1 28 ? -2.738 18.812 3.975 1 93 28 PHE B O 1
ATOM 1773 N N . GLN B 1 29 ? -3.662 18.672 1.978 1 93.5 29 GLN B N 1
ATOM 1774 C CA . GLN B 1 29 ? -3.727 20.125 1.843 1 93.5 29 GLN B CA 1
ATOM 1775 C C . GLN B 1 29 ? -4.715 20.719 2.838 1 93.5 29 GLN B C 1
ATOM 1777 O O . GLN B 1 29 ? -4.562 21.875 3.258 1 93.5 29 GLN B O 1
ATOM 1782 N N . TYR B 1 30 ? -5.684 19.938 3.217 1 93.94 30 TYR B N 1
ATOM 1783 C CA . TYR B 1 30 ? -6.641 20.406 4.211 1 93.94 30 TYR B CA 1
ATOM 1784 C C . TYR B 1 30 ? -5.973 20.594 5.566 1 93.94 30 TYR B C 1
ATOM 1786 O O . TYR B 1 30 ? -6.496 21.297 6.434 1 93.94 30 TYR B O 1
ATOM 1794 N N . ILE B 1 31 ? -4.844 19.953 5.695 1 94.69 31 ILE B N 1
ATOM 1795 C CA . ILE B 1 31 ? -4.094 20.109 6.938 1 94.69 31 ILE B CA 1
ATOM 1796 C C . ILE B 1 31 ? -3.1 21.266 6.797 1 94.69 31 ILE B C 1
ATOM 1798 O O . ILE B 1 31 ? -3.043 22.156 7.648 1 94.69 31 ILE B O 1
ATOM 1802 N N . THR B 1 32 ? -2.445 21.312 5.645 1 93.81 32 THR B N 1
ATOM 1803 C CA . THR B 1 32 ? -1.251 22.141 5.508 1 93.81 32 THR B CA 1
ATOM 1804 C C . THR B 1 32 ? -1.627 23.594 5.223 1 93.81 32 THR B C 1
ATOM 1806 O O . THR B 1 32 ? -1.01 24.516 5.762 1 93.81 32 THR B O 1
ATOM 1809 N N . VAL B 1 33 ? -2.633 23.844 4.5 1 94.31 33 VAL B N 1
ATOM 1810 C CA . VAL B 1 33 ? -2.953 25.203 4.055 1 94.31 33 VAL B CA 1
ATOM 1811 C C . VAL B 1 33 ? -3.434 26.031 5.238 1 94.31 33 VAL B C 1
ATOM 1813 O O . VAL B 1 33 ? -2.889 27.109 5.508 1 94.31 33 VAL B O 1
ATOM 1816 N N . PRO B 1 34 ? -4.391 25.547 6.016 1 94.75 34 PRO B N 1
ATOM 1817 C CA . PRO B 1 34 ? -4.789 26.328 7.191 1 94.75 34 PRO B CA 1
ATOM 1818 C C . PRO B 1 34 ? -3.66 26.484 8.203 1 94.75 34 PRO B C 1
ATOM 1820 O O . PRO B 1 34 ? -3.535 27.531 8.844 1 94.75 34 PRO B O 1
ATOM 1823 N N . LEU B 1 35 ? -2.857 25.469 8.344 1 94.62 35 LEU B N 1
ATOM 1824 C CA . LEU B 1 35 ? -1.768 25.5 9.312 1 94.62 35 LEU B CA 1
ATOM 1825 C C . LEU B 1 35 ? -0.788 26.625 8.977 1 94.62 35 LEU B C 1
ATOM 1827 O O . LEU B 1 35 ? -0.287 27.312 9.875 1 94.62 35 LEU B O 1
ATOM 1831 N N . GLN B 1 36 ? -0.535 26.781 7.719 1 94.25 36 GLN B N 1
ATOM 1832 C CA . GLN B 1 36 ? 0.341 27.859 7.285 1 94.25 36 GLN B CA 1
ATOM 1833 C C . GLN B 1 36 ? -0.261 29.219 7.617 1 94.25 36 GLN B C 1
ATOM 1835 O O . GLN B 1 36 ? 0.448 30.125 8.062 1 94.25 36 GLN B O 1
ATOM 1840 N N . LYS B 1 37 ? -1.527 29.453 7.434 1 93.94 37 LYS B N 1
ATOM 1841 C CA . LYS B 1 37 ? -2.229 30.688 7.77 1 93.94 37 LYS B CA 1
ATOM 1842 C C . LYS B 1 37 ? -2.193 30.953 9.273 1 93.94 37 LYS B C 1
ATOM 1844 O O . LYS B 1 37 ? -1.918 32.062 9.703 1 93.94 37 LYS B O 1
ATOM 1849 N N . PHE B 1 38 ? -2.377 29.875 10.008 1 94.06 38 PHE B N 1
ATOM 1850 C CA . PHE B 1 38 ? -2.354 30.016 11.461 1 94.06 38 PHE B CA 1
ATOM 1851 C C . PHE B 1 38 ? -0.963 30.406 11.945 1 94.06 38 PHE B C 1
ATOM 1853 O O . PHE B 1 38 ? -0.826 31.203 12.875 1 94.06 38 PHE B O 1
ATOM 1860 N N . THR B 1 39 ? -0.003 29.828 11.336 1 92.94 39 THR B N 1
ATOM 1861 C CA . THR B 1 39 ? 1.367 30.125 11.734 1 92.94 39 THR B CA 1
ATOM 1862 C C . THR B 1 39 ? 1.67 31.609 11.562 1 92.94 39 THR B C 1
ATOM 1864 O O . THR B 1 39 ? 2.232 32.25 12.453 1 92.94 39 THR B O 1
ATOM 1867 N N . LYS B 1 40 ? 1.233 32.188 10.5 1 93.25 40 LYS B N 1
ATOM 1868 C CA . LYS B 1 40 ? 1.448 33.625 10.234 1 93.25 40 LYS B CA 1
ATOM 1869 C C . LYS B 1 40 ? 0.639 34.469 11.195 1 93.25 40 LYS B C 1
ATOM 1871 O O . LYS B 1 40 ? 1.155 35.469 11.742 1 93.25 40 LYS B O 1
ATOM 1876 N N . GLU B 1 41 ? -0.556 34.094 11.398 1 91.69 41 GLU B N 1
ATOM 1877 C CA . GLU B 1 41 ? -1.447 34.875 12.266 1 91.69 41 GLU B CA 1
ATOM 1878 C C . GLU B 1 41 ? -0.948 34.875 13.703 1 91.69 41 GLU B C 1
ATOM 1880 O O . GLU B 1 41 ? -0.874 35.938 14.336 1 91.69 41 GLU B O 1
ATOM 1885 N N . ILE B 1 42 ? -0.533 33.719 14.148 1 90.81 42 ILE B N 1
ATOM 1886 C CA . ILE B 1 42 ? -0.094 33.625 15.539 1 90.81 42 ILE B CA 1
ATOM 1887 C C . ILE B 1 42 ? 1.232 34.344 15.719 1 90.81 42 ILE B C 1
ATOM 1889 O O . ILE B 1 42 ? 1.455 35 16.75 1 90.81 42 ILE B O 1
ATOM 1893 N N . SER B 1 43 ? 2.041 34.219 14.688 1 89.06 43 SER B N 1
ATOM 1894 C CA . SER B 1 43 ? 3.295 34.969 14.734 1 89.06 43 SER B CA 1
ATOM 1895 C C . SER B 1 43 ? 3.041 36.469 14.805 1 89.06 43 SER B C 1
ATOM 1897 O O . SER B 1 43 ? 3.672 37.188 15.594 1 89.06 43 SER B O 1
ATOM 1899 N N . PHE B 1 44 ? 2.127 36.969 14.07 1 90.44 44 PHE B N 1
ATOM 1900 C CA . PHE B 1 44 ? 1.765 38.375 14.062 1 90.44 44 PHE B CA 1
ATOM 1901 C C . PHE B 1 44 ? 1.188 38.812 15.406 1 90.44 44 PHE B C 1
ATOM 1903 O O . PHE B 1 44 ? 1.569 39.844 15.961 1 90.44 44 PHE B O 1
ATOM 1910 N N . ILE B 1 45 ? 0.307 38 15.93 1 87.75 45 ILE B N 1
ATOM 1911 C CA . ILE B 1 45 ? -0.333 38.281 17.203 1 87.75 45 ILE B CA 1
ATOM 1912 C C . ILE B 1 45 ? 0.718 38.312 18.312 1 87.75 45 ILE B C 1
ATOM 1914 O O . ILE B 1 45 ? 0.719 39.219 19.141 1 87.75 45 ILE B O 1
ATOM 1918 N N . SER B 1 46 ? 1.598 37.375 18.234 1 86.06 46 SER B N 1
ATOM 1919 C CA . SER B 1 46 ? 2.629 37.281 19.266 1 86.06 46 SER B CA 1
ATOM 1920 C C . SER B 1 46 ? 3.533 38.5 19.234 1 86.06 46 SER B C 1
ATOM 1922 O O . SER B 1 46 ? 3.844 39.094 20.281 1 86.06 46 SER B O 1
ATOM 1924 N N . THR B 1 47 ? 3.908 38.906 18.078 1 86.38 47 THR B N 1
ATOM 1925 C CA . THR B 1 47 ? 4.754 40.094 17.922 1 86.38 47 THR B CA 1
ATOM 1926 C C . THR B 1 47 ? 4.012 41.344 18.375 1 86.38 47 THR B C 1
ATOM 1928 O O . THR B 1 47 ? 4.582 42.219 19.047 1 86.38 47 THR B O 1
ATOM 1931 N N . SER B 1 48 ? 2.725 41.438 18.047 1 84.25 48 SER B N 1
ATOM 1932 C CA . SER B 1 48 ? 1.896 42.594 18.406 1 84.25 48 SER B CA 1
ATOM 1933 C C . SER B 1 48 ? 1.716 42.688 19.922 1 84.25 48 SER B C 1
ATOM 1935 O O . SER B 1 48 ? 1.751 43.781 20.484 1 84.25 48 SER B O 1
ATOM 1937 N N . LEU B 1 49 ? 1.56 41.5 20.531 1 83.31 49 LEU B N 1
ATOM 1938 C CA . LEU B 1 49 ? 1.377 41.469 21.984 1 83.31 49 LEU B CA 1
ATOM 1939 C C . LEU B 1 49 ? 2.662 41.875 22.703 1 83.31 49 LEU B C 1
ATOM 1941 O O . LEU B 1 49 ? 2.619 42.531 23.734 1 83.31 49 LEU B O 1
ATOM 1945 N N . MET B 1 50 ? 3.754 41.438 22.109 1 81.69 50 MET B N 1
ATOM 1946 C CA . MET B 1 50 ? 5.039 41.812 22.688 1 81.69 50 MET B CA 1
ATOM 1947 C C . MET B 1 50 ? 5.266 43.312 22.609 1 81.69 50 MET B C 1
ATOM 1949 O O . MET B 1 50 ? 5.758 43.906 23.562 1 81.69 50 MET B O 1
ATOM 1953 N N . ASP B 1 51 ? 4.863 43.938 21.531 1 81.38 51 ASP B N 1
ATOM 1954 C CA . ASP B 1 51 ? 4.984 45.375 21.344 1 81.38 51 ASP B CA 1
ATOM 1955 C C . ASP B 1 51 ? 4.062 46.125 22.297 1 81.38 51 ASP B C 1
ATOM 1957 O O . ASP B 1 51 ? 4.453 47.156 22.859 1 81.38 51 ASP B O 1
ATOM 1961 N N . LEU B 1 52 ? 2.893 45.594 22.469 1 78.19 52 LEU B N 1
ATOM 1962 C CA . LEU B 1 52 ? 1.944 46.219 23.391 1 78.19 52 LEU B CA 1
ATOM 1963 C C . LEU B 1 52 ? 2.449 46.125 24.828 1 78.19 52 LEU B C 1
ATOM 1965 O O . LEU B 1 52 ? 2.309 47.094 25.578 1 78.19 52 LEU B O 1
ATOM 1969 N N . HIS B 1 53 ? 2.973 45 25.109 1 77.44 53 HIS B N 1
ATOM 1970 C CA . HIS B 1 53 ? 3.533 44.844 26.438 1 77.44 53 HIS B CA 1
ATOM 1971 C C . HIS B 1 53 ? 4.652 45.844 26.703 1 77.44 53 HIS B C 1
ATOM 1973 O O . HIS B 1 53 ? 4.711 46.438 27.781 1 77.44 53 HIS B O 1
ATOM 1979 N N . LYS B 1 54 ? 5.461 46 25.75 1 77.5 54 LYS B N 1
ATOM 1980 C 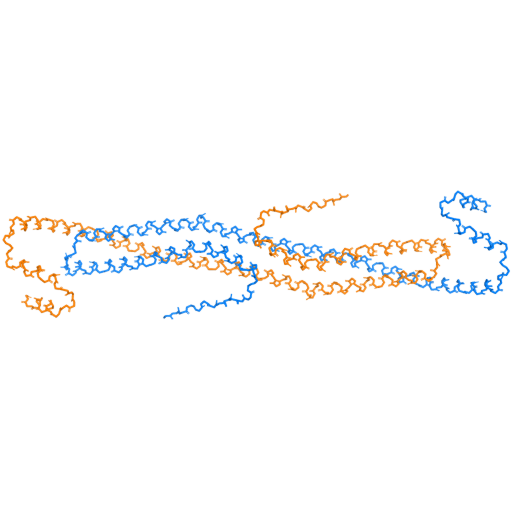CA . LYS B 1 54 ? 6.543 46.969 25.875 1 77.5 54 LYS B CA 1
ATOM 1981 C C . LYS B 1 54 ? 5.996 48.375 26.031 1 77.5 54 LYS B C 1
ATOM 1983 O O . LYS B 1 54 ? 6.516 49.156 26.828 1 77.5 54 LYS B O 1
ATOM 1988 N N . ASP B 1 55 ? 4.945 48.719 25.312 1 74.5 55 ASP B N 1
ATOM 1989 C CA . ASP B 1 55 ? 4.344 50.031 25.375 1 74.5 55 ASP B CA 1
ATOM 1990 C C . ASP B 1 55 ? 3.717 50.281 26.734 1 74.5 55 ASP B C 1
ATOM 1992 O O . ASP B 1 55 ? 3.805 51.406 27.266 1 74.5 55 ASP B O 1
ATOM 1996 N N . ILE B 1 56 ? 3.121 49.219 27.266 1 71.56 56 ILE B N 1
ATOM 1997 C CA . ILE B 1 56 ? 2.463 49.375 28.547 1 71.56 56 ILE B CA 1
ATOM 1998 C C . ILE B 1 56 ? 3.512 49.562 29.641 1 71.56 56 ILE B C 1
ATOM 2000 O O . ILE B 1 56 ? 3.334 50.406 30.547 1 71.56 56 ILE B O 1
ATOM 2004 N N . VAL B 1 57 ? 4.512 48.75 29.484 1 70.25 57 VAL B N 1
ATOM 2005 C CA . VAL B 1 57 ? 5.559 48.812 30.5 1 70.25 57 VAL B CA 1
ATOM 2006 C C . VAL B 1 57 ? 6.285 50.156 30.406 1 70.25 57 VAL B C 1
ATOM 2008 O O . VAL B 1 57 ? 6.609 50.75 31.438 1 70.25 57 VAL B O 1
ATOM 2011 N N . LEU B 1 58 ? 6.5 50.5 29.203 1 65.69 58 LEU B N 1
ATOM 2012 C CA . LEU B 1 58 ? 7.223 51.75 29.047 1 65.69 58 LEU B CA 1
ATOM 2013 C C . LEU B 1 58 ? 6.273 52.938 29.125 1 65.69 58 LEU B C 1
ATOM 2015 O O . LEU B 1 58 ? 6.715 54.094 29.188 1 65.69 58 LEU B O 1
ATOM 2019 N N . ARG B 1 59 ? 5.07 52.594 29.781 1 57.28 59 ARG B N 1
ATOM 2020 C CA . ARG B 1 59 ? 4.016 53.594 29.969 1 57.28 59 ARG B CA 1
ATOM 2021 C C . ARG B 1 59 ? 3.885 54.5 28.766 1 57.28 59 ARG B C 1
ATOM 2023 O O . ARG B 1 59 ? 3.66 55.688 28.891 1 57.28 59 ARG B O 1
ATOM 2030 N N . ARG B 1 60 ? 4.324 53.812 27.844 1 55.03 60 ARG B N 1
ATOM 2031 C CA . ARG B 1 60 ? 4.07 54.656 26.688 1 55.03 60 ARG B CA 1
ATOM 2032 C C . ARG B 1 60 ? 2.574 54.781 26.422 1 55.03 60 ARG B C 1
ATOM 2034 O O . ARG B 1 60 ? 1.82 53.844 26.625 1 55.03 60 ARG B O 1
ATOM 2041 N N . CYS B 1 61 ? 1.733 55.469 27.266 1 52.75 61 CYS B N 1
ATOM 2042 C CA . CYS B 1 61 ? 0.304 55.75 27.344 1 52.75 61 CYS B CA 1
ATOM 2043 C C . CYS B 1 61 ? -0.38 55.469 26.016 1 52.75 61 CYS B C 1
ATOM 2045 O O . CYS B 1 61 ? -1.595 55.625 25.891 1 52.75 61 CYS B O 1
ATOM 2047 N N . VAL B 1 62 ? 0.349 55.562 24.938 1 54.19 62 VAL B N 1
ATOM 2048 C CA . VAL B 1 62 ? -0.462 55.844 23.75 1 54.19 62 VAL B CA 1
ATOM 2049 C C . VAL B 1 62 ? -1.094 54.531 23.266 1 54.19 62 VAL B C 1
ATOM 2051 O O . VAL B 1 62 ? -1.284 54.344 22.062 1 54.19 62 VAL B O 1
ATOM 2054 N N . VAL B 1 63 ? -1.158 53.562 24.188 1 58.53 63 VAL B N 1
ATOM 2055 C CA . VAL B 1 63 ? -1.861 52.406 23.641 1 58.53 63 VAL B CA 1
ATOM 2056 C C . VAL B 1 63 ? -3.361 52.688 23.594 1 58.53 63 VAL B C 1
ATOM 2058 O O . VAL B 1 63 ? -3.945 53.156 24.578 1 58.53 63 VAL B O 1
ATOM 2061 N N . ASN B 1 64 ? -3.848 52.969 22.406 1 65.44 64 ASN B N 1
ATOM 2062 C CA . ASN B 1 64 ? -5.293 53.062 22.219 1 65.44 64 ASN B CA 1
ATOM 2063 C C . ASN B 1 64 ? -6.016 51.844 22.781 1 65.44 64 ASN B C 1
ATOM 2065 O O . ASN B 1 64 ? -5.789 50.719 22.328 1 65.44 64 ASN B O 1
ATOM 2069 N N . GLY B 1 65 ? -6.645 52.125 23.906 1 67 65 GLY B N 1
ATOM 2070 C CA . GLY B 1 65 ? -7.383 51.062 24.594 1 67 65 GLY B CA 1
ATOM 2071 C C . GLY B 1 65 ? -8.195 50.219 23.641 1 67 65 GLY B C 1
ATOM 2072 O O . GLY B 1 65 ? -8.25 49 23.797 1 67 65 GLY B O 1
ATOM 2073 N N . GLU B 1 66 ? -8.797 50.906 22.656 1 70.06 66 GLU B N 1
ATOM 2074 C CA . GLU B 1 66 ? -9.609 50.156 21.688 1 70.06 66 GLU B CA 1
ATOM 2075 C C . GLU B 1 66 ? -8.758 49.219 20.844 1 70.06 66 GLU B C 1
ATOM 2077 O O . GLU B 1 66 ? -9.172 48.094 20.547 1 70.06 66 GLU B O 1
ATOM 2082 N N . GLU B 1 67 ? -7.578 49.656 20.5 1 73.44 67 GLU B N 1
ATOM 2083 C CA . GLU B 1 67 ? -6.66 48.844 19.719 1 73.44 67 GLU B CA 1
ATOM 2084 C C . GLU B 1 67 ? -6.199 47.625 20.5 1 73.44 67 GLU B C 1
ATOM 2086 O O . GLU B 1 67 ? -6.078 46.531 19.953 1 73.44 67 GLU B O 1
ATOM 2091 N N . LEU B 1 68 ? -6.07 47.812 21.734 1 74.25 68 LEU B N 1
ATOM 2092 C CA . LEU B 1 68 ? -5.641 46.719 22.609 1 74.25 68 LEU B CA 1
ATOM 2093 C C . LEU B 1 68 ? -6.723 45.625 22.719 1 74.25 68 LEU B C 1
ATOM 2095 O O . LEU B 1 68 ? -6.438 44.438 22.594 1 74.25 68 LEU B O 1
ATOM 2099 N N . ILE B 1 69 ? -7.922 46.125 22.844 1 75.81 69 ILE B N 1
ATOM 2100 C CA . ILE B 1 69 ? -9.039 45.188 22.969 1 75.81 69 ILE B CA 1
ATOM 2101 C C . ILE B 1 69 ? -9.219 44.406 21.672 1 75.81 69 ILE B C 1
ATOM 2103 O O . ILE B 1 69 ? -9.5 43.188 21.703 1 75.81 69 ILE B O 1
ATOM 2107 N N . ASN B 1 70 ? -8.977 45.062 20.594 1 80.25 70 ASN B N 1
ATOM 2108 C CA . ASN B 1 70 ? -9.086 44.406 19.297 1 80.25 70 ASN B CA 1
ATOM 2109 C C . ASN B 1 70 ? -8 43.344 19.109 1 80.25 70 ASN B C 1
ATOM 2111 O O . ASN B 1 70 ? -8.266 42.25 18.578 1 80.25 70 ASN B O 1
ATOM 2115 N N . ARG B 1 71 ? -6.832 43.625 19.547 1 80 71 ARG B N 1
ATOM 2116 C CA . ARG B 1 71 ? -5.73 42.688 19.422 1 80 71 ARG B CA 1
ATOM 2117 C C . ARG B 1 71 ? -5.961 41.469 20.297 1 80 71 ARG B C 1
ATOM 2119 O O . ARG B 1 71 ? -5.637 40.344 19.891 1 80 71 ARG B O 1
ATOM 2126 N N . LEU B 1 72 ? -6.566 41.656 21.406 1 81.56 72 LEU B N 1
ATOM 2127 C CA . LEU B 1 72 ? -6.867 40.562 22.312 1 81.56 72 LEU B CA 1
ATOM 2128 C C . LEU B 1 72 ? -7.953 39.656 21.719 1 81.56 72 LEU B C 1
ATOM 2130 O O . LEU B 1 72 ? -7.871 38.438 21.828 1 81.56 72 LEU B O 1
ATOM 2134 N N . ALA B 1 73 ? -8.961 40.344 21.125 1 84.94 73 ALA B N 1
ATOM 2135 C CA . ALA B 1 73 ? -10.031 39.594 20.484 1 84.94 73 ALA B CA 1
ATOM 2136 C C . ALA B 1 73 ? -9.492 38.75 19.312 1 84.94 73 ALA B C 1
ATOM 2138 O O . ALA B 1 73 ? -9.953 37.625 19.078 1 84.94 73 ALA B O 1
ATOM 2139 N N . CYS B 1 74 ? -8.484 39.25 18.625 1 85.94 74 CYS B N 1
ATOM 2140 C CA . CYS B 1 74 ? -7.848 38.562 17.531 1 85.94 74 CYS B CA 1
ATOM 2141 C C . CYS B 1 74 ? -7.121 37.312 18.016 1 85.94 74 CYS B C 1
ATOM 2143 O O . CYS B 1 74 ? -7.133 36.25 17.359 1 85.94 74 CYS B O 1
ATOM 2145 N N . CYS B 1 75 ? -6.535 37.406 19.172 1 87.25 75 CYS B N 1
ATOM 2146 C CA . CYS B 1 75 ? -5.824 36.281 19.75 1 87.25 75 CYS B CA 1
ATOM 2147 C C . CYS B 1 75 ? -6.785 35.156 20.109 1 87.25 75 CYS B C 1
ATOM 2149 O O . CYS B 1 75 ? -6.52 33.969 19.828 1 87.25 75 CYS B O 1
ATOM 2151 N N . GLU B 1 76 ? -7.922 35.531 20.75 1 88.06 76 GLU B N 1
ATOM 2152 C CA . GLU B 1 76 ? -8.922 34.531 21.125 1 88.06 76 GLU B CA 1
ATOM 2153 C C . GLU B 1 76 ? -9.508 33.844 19.891 1 88.06 76 GLU B C 1
ATOM 2155 O O . GLU B 1 76 ? -9.711 32.625 19.891 1 88.06 76 GLU B O 1
ATOM 2160 N N . ASN B 1 77 ? -9.773 34.688 18.891 1 90.75 77 ASN B N 1
ATOM 2161 C CA . ASN B 1 77 ? -10.32 34.125 17.641 1 90.75 77 ASN B CA 1
ATOM 2162 C C . ASN B 1 77 ? -9.336 33.188 16.969 1 90.75 77 ASN B C 1
ATOM 2164 O O . ASN B 1 77 ? -9.742 32.125 16.469 1 90.75 77 ASN B O 1
ATOM 2168 N N . ALA B 1 78 ? -8.07 33.562 16.906 1 90.75 78 ALA B N 1
ATOM 2169 C CA . ALA B 1 78 ? -7.047 32.688 16.312 1 90.75 78 ALA B CA 1
ATOM 2170 C C . ALA B 1 78 ? -6.949 31.359 17.062 1 90.75 78 ALA B C 1
ATOM 2172 O O . ALA B 1 78 ? -6.82 30.312 16.438 1 90.75 78 ALA B O 1
ATOM 2173 N N . TRP B 1 79 ? -7.074 31.406 18.344 1 90.56 79 TRP B N 1
ATOM 2174 C CA . TRP B 1 79 ? -7.039 30.203 19.172 1 90.56 79 TRP B CA 1
ATOM 2175 C C . TRP B 1 79 ? -8.219 29.297 18.859 1 90.56 79 TRP B C 1
ATOM 2177 O O . TRP B 1 79 ? -8.047 28.094 18.641 1 90.56 79 TRP B O 1
ATOM 2187 N N . ASP B 1 80 ? -9.391 29.906 18.844 1 92.56 80 ASP B N 1
ATOM 2188 C CA . ASP B 1 80 ? -10.602 29.141 18.594 1 92.56 80 ASP B CA 1
ATOM 2189 C C . ASP B 1 80 ? -10.539 28.469 17.219 1 92.56 80 ASP B C 1
ATOM 2191 O O . ASP B 1 80 ? -10.938 27.312 17.062 1 92.56 80 ASP B O 1
ATOM 2195 N N . GLN B 1 81 ? -10.055 29.188 16.234 1 94.12 81 GLN B N 1
ATOM 2196 C CA . GLN B 1 81 ? -9.945 28.656 14.891 1 94.12 81 GLN B CA 1
ATOM 2197 C C . GLN B 1 81 ? -8.938 27.516 14.828 1 94.12 81 GLN B C 1
ATOM 2199 O O . GLN B 1 81 ? -9.172 26.516 14.141 1 94.12 81 GLN B O 1
ATOM 2204 N N . LEU B 1 82 ? -7.824 27.672 15.492 1 94.69 82 LEU B N 1
ATOM 2205 C CA . LEU B 1 82 ? -6.805 26.641 15.523 1 94.69 82 LEU B CA 1
ATOM 2206 C C . LEU B 1 82 ? -7.34 25.375 16.188 1 94.69 82 LEU B C 1
ATOM 2208 O O . LEU B 1 82 ? -7.094 24.266 15.727 1 94.69 82 LEU B O 1
ATOM 2212 N N . GLU B 1 83 ? -8.125 25.562 17.266 1 94.06 83 GLU B N 1
ATOM 2213 C CA . GLU B 1 83 ? -8.703 24.422 17.969 1 94.06 83 GLU B CA 1
ATOM 2214 C C . GLU B 1 83 ? -9.742 23.703 17.094 1 94.06 83 GLU B C 1
ATOM 2216 O O . GLU B 1 83 ? -9.805 22.484 17.094 1 94.06 83 GLU B O 1
ATOM 2221 N N . ALA B 1 84 ? -10.492 24.531 16.438 1 94.75 84 ALA B N 1
ATOM 2222 C CA . ALA B 1 84 ? -11.484 23.953 15.539 1 94.75 84 ALA B CA 1
ATOM 2223 C C . ALA B 1 84 ? -10.805 23.156 14.414 1 94.75 84 ALA B C 1
ATOM 2225 O O . ALA B 1 84 ? -11.266 22.078 14.047 1 94.75 84 ALA B O 1
ATOM 2226 N N . HIS B 1 85 ? -9.773 23.703 13.875 1 95.62 85 HIS B N 1
ATOM 2227 C CA . HIS B 1 85 ? -9.031 23.031 12.82 1 95.62 85 HIS B CA 1
ATOM 2228 C C . HIS B 1 85 ? -8.406 21.734 13.336 1 95.62 85 HIS B C 1
ATOM 2230 O O . HIS B 1 85 ? -8.438 20.703 12.648 1 95.62 85 HIS B O 1
ATOM 2236 N N . LYS B 1 86 ? -7.848 21.766 14.469 1 94.75 86 LYS B N 1
ATOM 2237 C CA . LYS B 1 86 ? -7.262 20.578 15.07 1 94.75 86 LYS B CA 1
ATOM 2238 C C . LYS B 1 86 ? -8.297 19.469 15.211 1 94.75 86 LYS B C 1
ATOM 2240 O O . LYS B 1 86 ? -8.031 18.312 14.875 1 94.75 86 LYS B O 1
ATOM 2245 N N . LYS B 1 87 ? -9.453 19.875 15.688 1 95 87 LYS B N 1
ATOM 2246 C CA . LYS B 1 87 ? -10.523 18.891 15.852 1 95 87 LYS B CA 1
ATOM 2247 C C . LYS B 1 87 ? -10.945 18.312 14.508 1 95 87 LYS B C 1
ATOM 2249 O O . LYS B 1 87 ? -11.156 17.094 14.391 1 95 87 LYS B O 1
ATOM 2254 N N . LYS B 1 88 ? -11.039 19.125 13.508 1 95.25 88 LYS B N 1
ATOM 2255 C CA . LYS B 1 88 ? -11.406 18.672 12.172 1 95.25 88 LYS B CA 1
ATOM 2256 C C . LYS B 1 88 ? -10.359 17.703 11.609 1 95.25 88 LYS B C 1
ATOM 2258 O O . LYS B 1 88 ? -10.703 16.688 11.016 1 95.25 88 LYS B O 1
ATOM 2263 N N . VAL B 1 89 ? -9.109 18.031 11.781 1 95.19 89 VAL B N 1
ATOM 2264 C CA . VAL B 1 89 ? -8.023 17.188 11.281 1 95.19 89 VAL B CA 1
ATOM 2265 C C . VAL B 1 89 ? -8.062 15.828 11.969 1 95.19 89 VAL B C 1
ATOM 2267 O O . VAL B 1 89 ? -7.996 14.789 11.312 1 95.19 89 VAL B O 1
ATOM 2270 N N . GLN B 1 90 ? -8.234 15.789 13.266 1 93.06 90 GLN B N 1
ATOM 2271 C CA . GLN B 1 90 ? -8.172 14.555 14.039 1 93.06 90 GLN B CA 1
ATOM 2272 C C . GLN B 1 90 ? -9.406 13.695 13.805 1 93.06 90 GLN B C 1
ATOM 2274 O O . GLN B 1 90 ? -9.305 12.469 13.703 1 93.06 90 GLN B O 1
ATOM 2279 N N . MET B 1 91 ? -10.539 14.32 13.609 1 92.19 91 MET B N 1
ATOM 2280 C CA . MET B 1 91 ? -11.789 13.562 13.586 1 92.19 91 MET B CA 1
ATOM 2281 C C . MET B 1 91 ? -12.156 13.172 12.164 1 92.19 91 MET B C 1
ATOM 2283 O O . MET B 1 91 ? -12.742 12.102 11.938 1 92.19 91 MET B O 1
ATOM 2287 N N . ILE B 1 92 ? -11.75 13.984 11.242 1 91.88 92 ILE B N 1
ATOM 2288 C CA . ILE B 1 92 ? -12.273 13.742 9.906 1 91.88 92 ILE B CA 1
ATOM 2289 C C . ILE B 1 92 ? -11.125 13.375 8.961 1 91.88 92 ILE B C 1
ATOM 2291 O O . ILE B 1 92 ? -11.102 12.289 8.383 1 91.88 92 ILE B O 1
ATOM 2295 N N . ILE B 1 93 ? -10.133 14.25 8.867 1 93.19 93 ILE B N 1
ATOM 2296 C CA . ILE B 1 93 ? -9.102 14.109 7.84 1 93.19 93 ILE B CA 1
ATOM 2297 C C . ILE B 1 93 ? -8.227 12.898 8.148 1 93.19 93 ILE B C 1
ATOM 2299 O O . ILE B 1 93 ? -7.969 12.07 7.277 1 93.19 93 ILE B O 1
ATOM 2303 N N . GLN B 1 94 ? -7.836 12.773 9.398 1 93 94 GLN B N 1
ATOM 2304 C CA . GLN B 1 94 ? -6.98 11.648 9.789 1 93 94 GLN B CA 1
ATOM 2305 C C . GLN B 1 94 ? -7.711 10.32 9.609 1 93 94 GLN B C 1
ATOM 2307 O O . GLN B 1 94 ? -7.105 9.328 9.203 1 93 94 GLN B O 1
ATOM 2312 N N . GLN B 1 95 ? -8.953 10.32 9.938 1 93.31 95 GLN B N 1
ATOM 2313 C CA . GLN B 1 95 ? -9.734 9.094 9.758 1 93.31 95 GLN B CA 1
ATOM 2314 C C . GLN B 1 95 ? -9.828 8.719 8.281 1 93.31 95 GLN B C 1
ATOM 2316 O O . GLN B 1 95 ? -9.703 7.551 7.922 1 93.31 95 GLN B O 1
ATOM 2321 N N . SER B 1 96 ? -10.039 9.664 7.527 1 91.81 96 SER B N 1
ATOM 2322 C CA . SER B 1 96 ? -10.117 9.438 6.086 1 91.81 96 SER B CA 1
ATOM 2323 C C . SER B 1 96 ? -8.789 8.922 5.535 1 91.81 96 SER B C 1
ATOM 2325 O O . SER B 1 96 ? -8.766 7.965 4.754 1 91.81 96 SER B O 1
ATOM 2327 N N . LEU B 1 97 ? -7.727 9.531 5.949 1 94.06 97 LEU B N 1
ATOM 2328 C CA . LEU B 1 97 ? -6.402 9.102 5.5 1 94.06 97 LEU B CA 1
ATOM 2329 C C . LEU B 1 97 ? -6.098 7.688 5.973 1 94.06 97 LEU B C 1
ATOM 2331 O O . LEU B 1 97 ? -5.574 6.875 5.207 1 94.06 97 LEU B O 1
ATOM 2335 N N . ASN B 1 98 ? -6.461 7.387 7.16 1 93.25 98 ASN B N 1
ATOM 2336 C CA . ASN B 1 98 ? -6.258 6.043 7.691 1 93.25 98 ASN B CA 1
ATOM 2337 C C . ASN B 1 98 ? -7.02 5 6.879 1 93.25 98 ASN B C 1
ATOM 2339 O O . ASN B 1 98 ? -6.516 3.898 6.648 1 93.25 98 ASN B O 1
ATOM 2343 N N . GLN B 1 99 ? -8.172 5.348 6.496 1 90.94 99 GLN B N 1
ATOM 2344 C CA . GLN B 1 99 ? -8.961 4.43 5.684 1 90.94 99 GLN B CA 1
ATOM 2345 C C . GLN B 1 99 ? -8.289 4.18 4.332 1 90.94 99 GLN B C 1
ATOM 2347 O O . GLN B 1 99 ? -8.242 3.045 3.855 1 90.94 99 GLN B O 1
ATOM 2352 N N . ILE B 1 100 ? -7.766 5.172 3.762 1 87.81 100 ILE B N 1
ATOM 2353 C CA . ILE B 1 100 ? -7.094 5.059 2.473 1 87.81 100 ILE B CA 1
ATOM 2354 C C . ILE B 1 100 ? -5.863 4.168 2.609 1 87.81 100 ILE B C 1
ATOM 2356 O O . ILE B 1 100 ? -5.656 3.252 1.81 1 87.81 100 ILE B O 1
ATOM 2360 N N . TRP B 1 101 ? -5.129 4.387 3.646 1 91.88 101 TRP B N 1
ATOM 2361 C CA . TRP B 1 101 ? -3.916 3.607 3.861 1 91.88 101 TRP B CA 1
ATOM 2362 C C . TRP B 1 101 ? -4.25 2.146 4.141 1 91.88 101 TRP B C 1
ATOM 2364 O O . TRP B 1 101 ? -3.596 1.24 3.619 1 91.88 101 TRP B O 1
ATOM 2374 N N . ARG B 1 102 ? -5.277 1.905 4.941 1 91.31 102 ARG B N 1
ATOM 2375 C CA . ARG B 1 102 ? -5.699 0.543 5.254 1 91.31 102 ARG B CA 1
ATOM 2376 C C . ARG B 1 102 ? -6.117 -0.203 3.992 1 91.31 102 ARG B C 1
ATOM 2378 O O . ARG B 1 102 ? -5.742 -1.362 3.797 1 91.31 102 ARG B O 1
ATOM 2385 N N . ARG B 1 103 ? -6.82 0.445 3.203 1 87.69 103 ARG B N 1
ATOM 2386 C CA . ARG B 1 103 ? -7.258 -0.176 1.957 1 87.69 103 ARG B CA 1
ATOM 2387 C C . ARG B 1 103 ? -6.066 -0.538 1.077 1 87.69 103 ARG B C 1
ATOM 2389 O O . ARG B 1 103 ? -6.043 -1.604 0.459 1 87.69 103 ARG B O 1
ATOM 2396 N N . ASP B 1 104 ? -5.109 0.343 1.08 1 87.31 104 ASP B N 1
ATOM 2397 C CA . ASP B 1 104 ? -3.916 0.082 0.279 1 87.31 104 ASP B CA 1
ATOM 2398 C C . ASP B 1 104 ? -3.143 -1.117 0.82 1 87.31 104 ASP B C 1
ATOM 2400 O O . ASP B 1 104 ? -2.703 -1.977 0.054 1 87.31 104 ASP B O 1
ATOM 2404 N N . ILE B 1 105 ? -3.062 -1.225 2.037 1 90.81 105 ILE B N 1
ATOM 2405 C CA . ILE B 1 105 ? -2.328 -2.316 2.664 1 90.81 105 ILE B CA 1
ATOM 2406 C C . ILE B 1 105 ? -3.09 -3.627 2.479 1 90.81 105 ILE B C 1
ATOM 2408 O O . ILE B 1 105 ? -2.492 -4.664 2.188 1 90.81 105 ILE B O 1
ATOM 2412 N N . GLU B 1 106 ? -4.352 -3.566 2.615 1 90.38 106 GLU B N 1
ATOM 2413 C CA . GLU B 1 106 ? -5.176 -4.75 2.408 1 90.38 106 GLU B CA 1
ATOM 2414 C C . GLU B 1 106 ? -5.078 -5.246 0.968 1 90.38 106 GLU B C 1
ATOM 2416 O O . GLU B 1 106 ? -5.09 -6.453 0.719 1 90.38 106 GLU B O 1
ATOM 2421 N N . ARG B 1 107 ? -5.039 -4.336 0.107 1 90.25 107 ARG B N 1
ATOM 2422 C CA . ARG B 1 107 ? -4.883 -4.703 -1.297 1 90.25 107 ARG B CA 1
ATOM 2423 C C . ARG B 1 107 ? -3.578 -5.461 -1.52 1 90.25 107 ARG B C 1
ATOM 2425 O O . ARG B 1 107 ? -3.566 -6.508 -2.168 1 90.25 107 ARG B O 1
ATOM 2432 N N . VAL B 1 108 ? -2.527 -4.906 -0.993 1 91.06 108 VAL B N 1
ATOM 2433 C CA . VAL B 1 108 ? -1.224 -5.547 -1.132 1 91.06 108 VAL B CA 1
ATOM 2434 C C . VAL B 1 108 ? -1.261 -6.938 -0.498 1 91.06 108 VAL B C 1
ATOM 2436 O O . VAL B 1 108 ? -0.786 -7.91 -1.09 1 91.06 108 VAL B O 1
ATOM 2439 N N . GLN B 1 109 ? -1.904 -7.07 0.626 1 94.44 109 GLN B N 1
ATOM 2440 C CA . GLN B 1 109 ? -1.983 -8.352 1.325 1 94.44 109 GLN B CA 1
ATOM 2441 C C . GLN B 1 109 ? 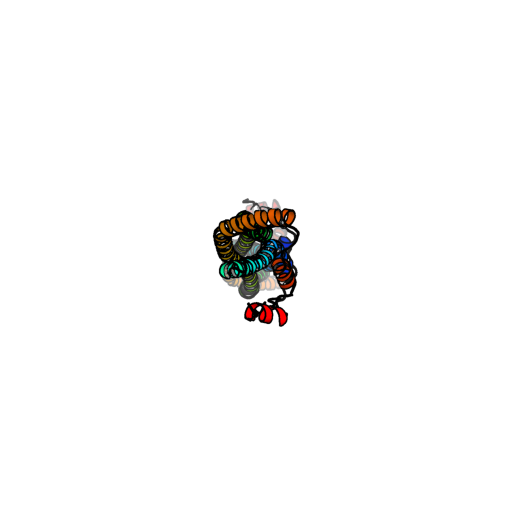-2.799 -9.367 0.527 1 94.44 109 GLN B C 1
ATOM 2443 O O . GLN B 1 109 ? -2.43 -10.539 0.446 1 94.44 109 GLN B O 1
ATOM 2448 N N . ARG B 1 110 ? -3.848 -8.938 -0.024 1 94 110 ARG B N 1
ATOM 2449 C CA . ARG B 1 110 ? -4.676 -9.812 -0.848 1 94 110 ARG B CA 1
ATOM 2450 C C . ARG B 1 110 ? -3.9 -10.305 -2.064 1 94 110 ARG B C 1
ATOM 2452 O O . ARG B 1 110 ? -3.965 -11.492 -2.406 1 94 110 ARG B O 1
ATOM 2459 N N . GLN B 1 111 ? -3.227 -9.375 -2.67 1 92.88 111 GLN B N 1
ATOM 2460 C CA . GLN B 1 111 ? -2.428 -9.742 -3.836 1 92.88 111 GLN B CA 1
ATOM 2461 C C . GLN B 1 111 ? -1.34 -10.75 -3.465 1 92.88 111 GLN B C 1
ATOM 2463 O O . GLN B 1 111 ? -1.12 -11.727 -4.18 1 92.88 111 GLN B O 1
ATOM 2468 N N . GLN B 1 112 ? -0.691 -10.492 -2.379 1 94.44 112 GLN B N 1
ATOM 2469 C CA . GLN B 1 112 ? 0.346 -11.398 -1.905 1 94.44 112 GLN B CA 1
ATOM 2470 C C . GLN B 1 112 ? -0.228 -12.789 -1.615 1 94.44 112 GLN B C 1
ATOM 2472 O O . GLN B 1 112 ? 0.403 -13.805 -1.915 1 94.44 112 GLN B O 1
ATOM 2477 N N . HIS B 1 113 ? -1.431 -12.812 -1.061 1 96.5 113 HIS B N 1
ATOM 2478 C CA . HIS B 1 113 ? -2.086 -14.086 -0.77 1 96.5 113 HIS B CA 1
ATOM 2479 C C . HIS B 1 113 ? -2.408 -14.844 -2.051 1 96.5 113 HIS B C 1
ATOM 2481 O O . HIS B 1 113 ? -2.209 -16.062 -2.123 1 96.5 113 HIS B O 1
ATOM 2487 N N . LEU B 1 114 ? -2.836 -14.148 -3.035 1 95.06 114 LEU B N 1
ATOM 2488 C CA . LEU B 1 114 ? -3.16 -14.766 -4.316 1 95.06 114 LEU B CA 1
ATOM 2489 C C . LEU B 1 114 ? -1.921 -15.398 -4.941 1 95.06 114 LEU B C 1
ATOM 2491 O O . LEU B 1 114 ? -1.978 -16.531 -5.438 1 95.06 114 LEU B O 1
ATOM 2495 N N . VAL B 1 115 ? -0.871 -14.664 -4.902 1 95.75 115 VAL B N 1
ATOM 2496 C CA . VAL B 1 115 ? 0.371 -15.164 -5.484 1 95.75 115 VAL B CA 1
ATOM 2497 C C . VAL B 1 115 ? 0.85 -16.391 -4.699 1 95.75 115 VAL B C 1
ATOM 2499 O O . VAL B 1 115 ? 1.282 -17.375 -5.289 1 95.75 115 VAL B O 1
ATOM 2502 N N . LYS B 1 116 ? 0.738 -16.375 -3.42 1 95.5 116 LYS B N 1
ATOM 2503 C CA . LYS B 1 116 ? 1.126 -17.5 -2.576 1 95.5 116 LYS B CA 1
ATOM 2504 C C . LYS B 1 116 ? 0.306 -18.734 -2.906 1 95.5 116 LYS B C 1
ATOM 2506 O O . LYS B 1 116 ? 0.844 -19.844 -2.959 1 95.5 116 LYS B O 1
ATOM 2511 N N . GLU B 1 117 ? -0.956 -18.531 -3.1 1 95.25 117 GLU B N 1
ATOM 2512 C CA . GLU B 1 117 ? -1.834 -19.641 -3.473 1 95.25 117 GLU B CA 1
ATOM 2513 C C . GLU B 1 117 ? -1.404 -20.266 -4.797 1 95.25 117 GLU B C 1
ATOM 2515 O O . GLU B 1 117 ? -1.395 -21.484 -4.938 1 95.25 117 GLU B O 1
ATOM 2520 N N . LYS B 1 118 ? -1.027 -19.406 -5.715 1 96 118 LYS B N 1
ATOM 2521 C CA . LYS B 1 118 ? -0.624 -19.906 -7.023 1 96 118 LYS B CA 1
ATOM 2522 C C . LYS B 1 118 ? 0.723 -20.625 -6.945 1 96 118 LYS B C 1
ATOM 2524 O O . LYS B 1 118 ? 0.957 -21.594 -7.664 1 96 118 LYS B O 1
ATOM 2529 N N . LEU B 1 119 ? 1.574 -20.156 -6.086 1 94.94 119 LEU B N 1
ATOM 2530 C CA . LEU B 1 119 ? 2.85 -20.828 -5.883 1 94.94 119 LEU B CA 1
ATOM 2531 C C . LEU B 1 119 ? 2.643 -22.219 -5.273 1 94.94 119 LEU B C 1
ATOM 2533 O O . LEU B 1 119 ? 3.326 -23.172 -5.641 1 94.94 119 LEU B O 1
ATOM 2537 N N . GLU B 1 120 ? 1.67 -22.359 -4.391 1 95.75 120 GLU B N 1
ATOM 2538 C CA . GLU B 1 120 ? 1.341 -23.656 -3.807 1 95.75 120 GLU B CA 1
ATOM 2539 C C . GLU B 1 120 ? 0.758 -24.594 -4.852 1 95.75 120 GLU B C 1
ATOM 2541 O O . GLU B 1 120 ? 1.081 -25.781 -4.867 1 95.75 120 GLU B O 1
ATOM 2546 N N . GLU B 1 121 ? -0.072 -24.031 -5.676 1 94.38 121 GLU B N 1
ATOM 2547 C CA . GLU B 1 121 ? -0.621 -24.812 -6.781 1 94.38 121 GLU B CA 1
ATOM 2548 C C . GLU B 1 121 ? 0.486 -25.328 -7.699 1 94.38 121 GLU B C 1
ATOM 2550 O O . GLU B 1 121 ? 0.448 -26.484 -8.141 1 94.38 121 GLU B O 1
ATOM 2555 N N . MET B 1 122 ? 1.497 -24.5 -7.957 1 94.38 122 MET B N 1
ATOM 2556 C CA . MET B 1 122 ? 2.625 -24.875 -8.805 1 94.38 122 MET B CA 1
ATOM 2557 C C . MET B 1 122 ? 3.438 -25.984 -8.164 1 94.38 122 MET B C 1
ATOM 2559 O O . MET B 1 122 ? 3.869 -26.922 -8.852 1 94.38 122 MET B O 1
ATOM 2563 N N . LYS B 1 123 ? 3.576 -25.938 -6.898 1 94.62 123 LYS B N 1
ATOM 2564 C CA . LYS B 1 123 ? 4.289 -27 -6.18 1 94.62 123 LYS B CA 1
ATOM 2565 C C . LYS B 1 123 ? 3.555 -28.328 -6.285 1 94.62 123 LYS B C 1
ATOM 2567 O O . LYS B 1 123 ? 4.18 -29.375 -6.484 1 94.62 123 LYS B O 1
ATOM 2572 N N . HIS B 1 124 ? 2.242 -28.219 -6.168 1 94.69 124 HIS B N 1
ATOM 2573 C CA . HIS B 1 124 ? 1.427 -29.422 -6.293 1 94.69 124 HIS B CA 1
ATOM 2574 C C . HIS B 1 124 ? 1.526 -30.016 -7.691 1 94.69 124 HIS B C 1
ATOM 2576 O O . HIS B 1 124 ? 1.657 -31.234 -7.852 1 94.69 124 HIS B O 1
ATOM 2582 N N . LEU B 1 125 ? 1.48 -29.172 -8.672 1 94.12 125 LEU B N 1
ATOM 2583 C CA . LEU B 1 125 ? 1.579 -29.609 -10.055 1 94.12 125 LEU B CA 1
ATOM 2584 C C . LEU B 1 125 ? 2.938 -30.25 -10.328 1 94.12 125 LEU B C 1
ATOM 2586 O O . LEU B 1 125 ? 3.031 -31.234 -11.062 1 94.12 125 LEU B O 1
ATOM 2590 N N . GLN B 1 126 ? 3.932 -29.688 -9.703 1 93.62 126 GLN B N 1
ATOM 2591 C CA . GLN B 1 126 ? 5.277 -30.234 -9.844 1 93.62 126 GLN B CA 1
ATOM 2592 C C . GLN B 1 126 ? 5.363 -31.656 -9.289 1 93.62 126 GLN B C 1
ATOM 2594 O O . GLN B 1 126 ? 5.996 -32.531 -9.891 1 93.62 126 GLN B O 1
ATOM 2599 N N . LYS B 1 127 ? 4.73 -31.844 -8.195 1 93.88 127 LYS B N 1
ATOM 2600 C CA . LYS B 1 127 ? 4.715 -33.188 -7.602 1 93.88 127 LYS B CA 1
ATOM 2601 C C . LYS B 1 127 ? 4.008 -34.188 -8.516 1 93.88 127 LYS B C 1
ATOM 2603 O O . LYS B 1 127 ? 4.477 -35.312 -8.695 1 93.88 127 LYS B O 1
ATOM 2608 N N . LEU B 1 128 ? 2.947 -33.75 -9.07 1 91.12 128 LEU B N 1
ATOM 2609 C CA . LEU B 1 128 ? 2.203 -34.594 -9.992 1 91.12 128 LEU B CA 1
ATOM 2610 C C . LEU B 1 128 ? 3.023 -34.906 -11.242 1 91.12 128 LEU B C 1
ATOM 2612 O O . LEU B 1 128 ? 3.047 -36.031 -11.711 1 91.12 128 LEU B O 1
ATOM 2616 N N . ALA B 1 129 ? 3.662 -33.906 -11.773 1 92.31 129 ALA B N 1
ATOM 2617 C CA . ALA B 1 129 ? 4.5 -34.062 -12.961 1 92.31 129 ALA B CA 1
ATOM 2618 C C . ALA B 1 129 ? 5.672 -35 -12.672 1 92.31 129 ALA B C 1
ATOM 2620 O O . ALA B 1 129 ? 6.043 -35.812 -13.523 1 92.31 129 ALA B O 1
ATOM 2621 N N . GLN B 1 130 ? 6.23 -34.875 -11.516 1 92.19 130 GLN B N 1
ATOM 2622 C CA . GLN B 1 130 ? 7.332 -35.75 -11.117 1 92.19 130 GLN B CA 1
ATOM 2623 C C . GLN B 1 130 ? 6.879 -37.188 -11.039 1 92.19 130 GLN B C 1
ATOM 2625 O O . GLN B 1 130 ? 7.605 -38.094 -11.469 1 92.19 130 GLN B O 1
ATOM 2630 N N . GLN B 1 131 ? 5.719 -37.375 -10.5 1 90.88 131 GLN B N 1
ATOM 2631 C CA . GLN B 1 131 ? 5.164 -38.719 -10.422 1 90.88 131 GLN B CA 1
ATOM 2632 C C . GLN B 1 131 ? 4.926 -39.312 -11.812 1 90.88 131 GLN B C 1
ATOM 2634 O O . GLN B 1 131 ? 5.242 -40.469 -12.078 1 90.88 131 GLN B O 1
ATOM 2639 N N . ALA B 1 132 ? 4.367 -38.5 -12.695 1 89 132 ALA B N 1
ATOM 2640 C CA . ALA B 1 132 ? 4.141 -38.938 -14.07 1 89 132 ALA B CA 1
ATOM 2641 C C . ALA B 1 132 ? 5.457 -39.281 -14.758 1 89 132 ALA B C 1
ATOM 2643 O O . ALA B 1 132 ? 5.535 -40.281 -15.5 1 89 132 ALA B O 1
ATOM 2644 N N . LEU B 1 133 ? 6.457 -38.469 -14.492 1 89.56 133 LEU B N 1
ATOM 2645 C CA . LEU B 1 133 ? 7.773 -38.75 -15.07 1 89.56 133 LEU B CA 1
ATOM 2646 C C . LEU B 1 133 ? 8.344 -40.062 -14.562 1 89.56 133 LEU B C 1
ATOM 2648 O O . LEU B 1 133 ? 8.891 -40.844 -15.336 1 89.56 133 LEU B O 1
ATOM 2652 N N . LYS B 1 134 ? 8.188 -40.312 -13.305 1 89.5 134 LYS B N 1
ATOM 2653 C CA . LYS B 1 134 ? 8.656 -41.562 -12.719 1 89.5 134 LYS B CA 1
ATOM 2654 C C . LYS B 1 134 ? 7.949 -42.781 -13.344 1 89.5 134 LYS B C 1
ATOM 2656 O O . LYS B 1 134 ? 8.586 -43.781 -13.68 1 89.5 134 LYS B O 1
ATOM 2661 N N . ILE B 1 135 ? 6.668 -42.656 -13.516 1 85.44 135 ILE B N 1
ATOM 2662 C CA . ILE B 1 135 ? 5.891 -43.719 -14.133 1 85.44 135 ILE B CA 1
ATOM 2663 C C . ILE B 1 135 ? 6.352 -43.938 -15.578 1 85.44 135 ILE B C 1
ATOM 2665 O O . ILE B 1 135 ? 6.508 -45.094 -16.016 1 85.44 135 ILE B O 1
ATOM 2669 N N . SER B 1 136 ? 6.535 -42.875 -16.266 1 84.88 136 SER B N 1
ATOM 2670 C CA . SER B 1 136 ? 6.996 -42.938 -17.641 1 84.88 136 SER B CA 1
ATOM 2671 C C . SER B 1 136 ? 8.352 -43.625 -17.75 1 84.88 136 SER B C 1
ATOM 2673 O O . SER B 1 136 ? 8.578 -44.438 -18.641 1 84.88 136 SER B O 1
ATOM 2675 N N . GLN B 1 137 ? 9.258 -43.344 -16.828 1 85.69 137 GLN B N 1
ATOM 2676 C CA . GLN B 1 137 ? 10.586 -43.938 -16.828 1 85.69 137 GLN B CA 1
ATOM 2677 C C . GLN B 1 137 ? 10.516 -45.438 -16.547 1 85.69 137 GLN B C 1
ATOM 2679 O O . GLN B 1 137 ? 11.305 -46.219 -17.109 1 85.69 137 GLN B O 1
ATOM 2684 N N . HIS B 1 138 ? 9.531 -45.844 -15.781 1 84.81 138 HIS B N 1
ATOM 2685 C CA . HIS B 1 138 ? 9.336 -47.25 -15.461 1 84.81 138 HIS B CA 1
ATOM 2686 C C . HIS B 1 138 ? 8.766 -48 -16.656 1 84.81 138 HIS B C 1
ATOM 2688 O O . HIS B 1 138 ? 9.031 -49.188 -16.812 1 84.81 138 HIS B O 1
ATOM 2694 N N . LEU B 1 139 ? 8.031 -47.344 -17.484 1 81.31 139 LEU B N 1
ATOM 2695 C CA . LEU B 1 139 ? 7.348 -48 -18.594 1 81.31 139 LEU B CA 1
ATOM 2696 C C . LEU B 1 139 ? 8.234 -48 -19.844 1 81.31 139 LEU B C 1
ATOM 2698 O O . LEU B 1 139 ? 8 -48.781 -20.766 1 81.31 139 LEU B O 1
ATOM 2702 N N . LYS B 1 140 ? 9.219 -47.125 -19.797 1 81.06 140 LYS B N 1
ATOM 2703 C CA . LYS B 1 140 ? 10.047 -46.906 -20.969 1 81.06 140 LYS B CA 1
ATOM 2704 C C . LYS B 1 140 ? 10.711 -48.219 -21.422 1 81.06 140 LYS B C 1
ATOM 2706 O O . LYS B 1 140 ? 10.656 -48.562 -22.594 1 81.06 140 LYS B O 1
ATOM 2711 N N . PRO B 1 141 ? 11.359 -49.031 -20.547 1 81.12 141 PRO B N 1
ATOM 2712 C CA . PRO B 1 141 ? 11.984 -50.281 -21 1 81.12 141 PRO B CA 1
ATOM 2713 C C . PRO B 1 141 ? 10.984 -51.219 -21.641 1 81.12 141 PRO B C 1
ATOM 2715 O O . PRO B 1 141 ? 11.305 -51.906 -22.625 1 81.12 141 PRO B O 1
ATOM 2718 N N . PHE B 1 142 ? 9.828 -51.281 -21.172 1 74.12 142 PHE B N 1
ATOM 2719 C CA . PHE B 1 142 ? 8.797 -52.156 -21.734 1 74.12 142 PHE B CA 1
ATOM 2720 C C . PHE B 1 142 ? 8.383 -51.688 -23.125 1 74.12 142 PHE B C 1
ATOM 2722 O O . PHE B 1 142 ? 8.188 -52.5 -24.031 1 74.12 142 PHE B O 1
ATOM 2729 N N . ALA B 1 143 ? 8.242 -50.406 -23.156 1 72.06 143 ALA B N 1
ATOM 2730 C CA . ALA B 1 143 ? 7.863 -49.812 -24.438 1 72.06 143 ALA B CA 1
ATOM 2731 C C . ALA B 1 143 ? 8.93 -50.094 -25.5 1 72.06 143 ALA B C 1
ATOM 2733 O O . ALA B 1 143 ? 8.602 -50.438 -26.641 1 72.06 143 ALA B O 1
ATOM 2734 N N . VAL B 1 144 ? 10.148 -49.906 -25.172 1 74.88 144 VAL B N 1
ATOM 2735 C CA . VAL B 1 144 ? 11.258 -50.156 -26.109 1 74.88 144 VAL B CA 1
ATOM 2736 C C . VAL B 1 144 ? 11.305 -51.625 -26.5 1 74.88 144 VAL B C 1
ATOM 2738 O O . VAL B 1 144 ? 11.477 -51.938 -27.688 1 74.88 144 VAL B O 1
ATOM 2741 N N . GLN B 1 145 ? 11.125 -52.531 -25.578 1 75.88 145 GLN B N 1
ATOM 2742 C CA . GLN B 1 145 ? 11.117 -53.938 -25.859 1 75.88 145 GLN B CA 1
ATOM 2743 C C . GLN B 1 145 ? 9.961 -54.344 -26.781 1 75.88 145 GLN B C 1
ATOM 2745 O O . GLN B 1 145 ? 10.133 -55.094 -27.734 1 75.88 145 GLN B O 1
ATOM 2750 N N . MET B 1 146 ? 8.852 -53.781 -26.547 1 69.62 146 MET B N 1
ATOM 2751 C CA . MET B 1 146 ? 7.672 -54.062 -27.359 1 69.62 146 MET B CA 1
ATOM 2752 C C . MET B 1 146 ? 7.84 -53.531 -28.781 1 69.62 146 MET B C 1
ATOM 2754 O O . MET B 1 146 ? 7.484 -54.188 -29.75 1 69.62 146 MET B O 1
ATOM 2758 N N . ALA B 1 147 ? 8.359 -52.344 -28.781 1 67.94 147 ALA B N 1
ATOM 2759 C CA . ALA B 1 147 ? 8.633 -51.781 -30.109 1 67.94 147 ALA B CA 1
ATOM 2760 C C . ALA B 1 147 ? 9.633 -52.625 -30.875 1 67.94 147 ALA B C 1
ATOM 2762 O O . ALA B 1 147 ? 9.5 -52.812 -32.094 1 67.94 147 ALA B O 1
ATOM 2763 N N . GLY B 1 148 ? 10.594 -53.188 -30.219 1 70.25 148 GLY B N 1
ATOM 2764 C CA . GLY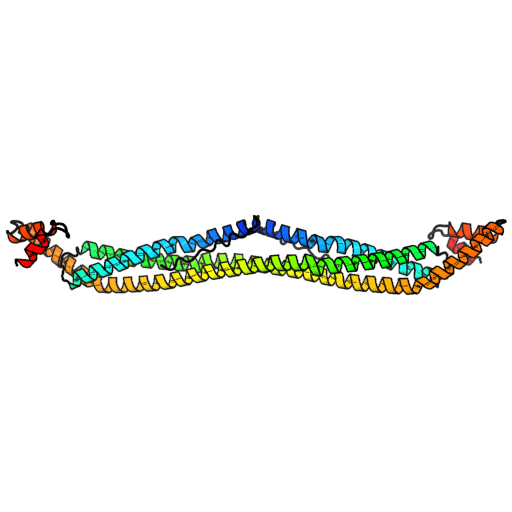 B 1 148 ? 11.539 -54.094 -30.844 1 70.25 148 GLY B CA 1
ATOM 2765 C C . GLY B 1 148 ? 10.898 -55.375 -31.344 1 70.25 148 GLY B C 1
ATOM 2766 O O . GLY B 1 148 ? 11.18 -55.812 -32.469 1 70.25 148 GLY B O 1
ATOM 2767 N N . ILE B 1 149 ? 10.016 -55.969 -30.609 1 65.12 149 ILE B N 1
ATOM 2768 C CA . ILE B 1 149 ? 9.328 -57.188 -30.953 1 65.12 149 ILE B CA 1
ATOM 2769 C C . ILE B 1 149 ? 8.414 -56.969 -32.156 1 65.12 149 ILE B C 1
ATOM 2771 O O . ILE B 1 149 ? 8.398 -57.781 -33.094 1 65.12 149 ILE B O 1
ATOM 2775 N N . ILE B 1 150 ? 7.742 -55.812 -32.156 1 62.09 150 ILE B N 1
ATOM 2776 C CA . ILE B 1 150 ? 6.812 -55.5 -33.25 1 62.09 150 ILE B CA 1
ATOM 2777 C C . ILE B 1 150 ? 7.586 -55.25 -34.531 1 62.09 150 ILE B C 1
ATOM 2779 O O . ILE B 1 150 ? 7.16 -55.656 -35.625 1 62.09 150 ILE B O 1
ATOM 2783 N N . SER B 1 151 ? 8.695 -54.594 -34.375 1 66.75 151 SER B N 1
ATOM 2784 C CA . SER B 1 151 ? 9.516 -54.312 -35.562 1 66.75 151 SER B CA 1
ATOM 2785 C C . SER B 1 151 ? 10.023 -55.594 -36.188 1 66.75 151 SER B C 1
ATOM 2787 O O . SER B 1 151 ? 10.117 -55.719 -37.406 1 66.75 151 SER B O 1
ATOM 2789 N N . VAL B 1 152 ? 10.289 -56.594 -35.375 1 63.22 152 VAL B N 1
ATOM 2790 C CA . VAL B 1 152 ? 10.773 -57.875 -35.844 1 63.22 152 VAL B CA 1
ATOM 2791 C C . VAL B 1 152 ? 9.617 -58.688 -36.469 1 63.22 152 VAL B C 1
ATOM 2793 O O . VAL B 1 152 ? 9.766 -59.281 -37.531 1 63.22 152 VAL B O 1
ATOM 2796 N N . ILE B 1 153 ? 8.484 -58.562 -35.906 1 58.62 153 ILE B N 1
ATOM 2797 C CA . ILE B 1 153 ? 7.316 -59.281 -36.375 1 58.62 153 ILE B CA 1
ATOM 2798 C C . ILE B 1 153 ? 6.84 -58.656 -37.688 1 58.62 153 ILE B C 1
ATOM 2800 O O . ILE B 1 153 ? 6.5 -59.375 -38.625 1 58.62 153 ILE B O 1
ATOM 2804 N N . ASP B 1 154 ? 6.77 -57.344 -37.688 1 56.88 154 ASP B N 1
ATOM 2805 C CA . ASP B 1 154 ? 6.355 -56.656 -38.906 1 56.88 154 ASP B CA 1
ATOM 2806 C C . ASP B 1 154 ? 7.309 -56.969 -40.062 1 56.88 154 ASP B C 1
ATOM 2808 O O . ASP B 1 154 ? 6.875 -57.156 -41.188 1 56.88 154 ASP B O 1
ATOM 2812 N N . VAL B 1 155 ? 8.602 -57 -39.812 1 54.25 155 VAL B N 1
ATOM 2813 C CA . VAL B 1 155 ? 9.562 -57.375 -40.844 1 54.25 155 VAL B CA 1
ATOM 2814 C C . VAL B 1 155 ? 9.344 -58.812 -41.281 1 54.25 155 VAL B C 1
ATOM 2816 O O . VAL B 1 155 ? 9.383 -59.156 -42.469 1 54.25 155 VAL B O 1
ATOM 2819 N N . ARG B 1 156 ? 8.992 -59.625 -40.344 1 54.97 156 ARG B N 1
ATOM 2820 C CA . ARG B 1 156 ? 8.727 -61.031 -40.688 1 54.97 156 ARG B CA 1
ATOM 2821 C C . ARG B 1 156 ? 7.395 -61.156 -41.438 1 54.97 156 ARG B C 1
ATOM 2823 O O . ARG B 1 156 ? 7.273 -61.969 -42.375 1 54.97 156 ARG B O 1
ATOM 2830 N N . ARG B 1 157 ? 6.418 -60.375 -40.938 1 51.66 157 ARG B N 1
ATOM 2831 C CA . ARG B 1 157 ? 5.137 -60.375 -41.625 1 51.66 157 ARG B CA 1
ATOM 2832 C C . ARG B 1 157 ? 5.27 -59.812 -43.031 1 51.66 157 ARG B C 1
ATOM 2834 O O . ARG B 1 157 ? 4.617 -60.281 -43.969 1 51.66 157 ARG B O 1
ATOM 2841 N N . THR B 1 158 ? 5.957 -58.75 -43.188 1 49.09 158 THR B N 1
ATOM 2842 C CA . THR B 1 158 ? 6.156 -58.219 -44.5 1 49.09 158 THR B CA 1
ATOM 2843 C C . THR B 1 158 ? 6.895 -59.219 -45.406 1 49.09 158 THR B C 1
ATOM 2845 O O . THR B 1 158 ? 6.613 -59.344 -46.594 1 49.09 158 THR B O 1
ATOM 2848 N N . THR B 1 159 ? 7.699 -59.938 -44.812 1 49.06 159 THR B N 1
ATOM 2849 C CA . THR B 1 159 ? 8.312 -60.969 -45.625 1 49.06 159 THR B CA 1
ATOM 2850 C C . THR B 1 159 ? 7.375 -62.188 -45.781 1 49.06 159 THR B C 1
ATOM 2852 O O . THR B 1 159 ? 7.363 -62.844 -46.812 1 49.06 159 THR B O 1
ATOM 2855 N N . LEU B 1 160 ? 6.668 -62.625 -44.656 1 47.56 160 LEU B N 1
ATOM 2856 C CA . LEU B 1 160 ? 5.652 -63.688 -44.75 1 47.56 160 LEU B CA 1
ATOM 2857 C C . LEU B 1 160 ? 4.305 -63.094 -45.156 1 47.56 160 LEU B C 1
ATOM 2859 O O . LEU B 1 160 ? 3.285 -63.781 -45.125 1 47.56 160 LEU B O 1
ATOM 2863 N N . THR B 1 161 ? 4.012 -62.062 -45.625 1 43.38 161 THR B N 1
ATOM 2864 C CA . THR B 1 161 ? 2.742 -61.5 -46.062 1 43.38 161 THR B CA 1
ATOM 2865 C C . THR B 1 161 ? 1.867 -62.562 -46.719 1 43.38 161 THR B C 1
ATOM 2867 O O . THR B 1 161 ? 0.841 -62.25 -47.312 1 43.38 161 THR B O 1
ATOM 2870 N N . VAL B 1 162 ? 2.062 -63.812 -47 1 45.16 162 VAL B N 1
ATOM 2871 C CA . VAL B 1 162 ? 0.779 -64.5 -47 1 45.16 162 VAL B CA 1
ATOM 2872 C C . VAL B 1 162 ? 0.17 -64.5 -45.625 1 45.16 162 VAL B C 1
ATOM 2874 O O . VAL B 1 162 ? 0.736 -65.062 -44.688 1 45.16 162 VAL B O 1
ATOM 2877 N N . LEU B 1 163 ? -0.425 -63.438 -45.062 1 43.62 163 LEU B N 1
ATOM 2878 C CA . LEU B 1 163 ? -0.984 -63.312 -43.75 1 43.62 163 LEU B CA 1
ATOM 2879 C C . LEU B 1 163 ? -1.672 -64.625 -43.312 1 43.62 163 LEU B C 1
ATOM 2881 O O . LEU B 1 163 ? -2.475 -65.188 -44.062 1 43.62 163 LEU B O 1
ATOM 2885 N N . SER B 1 164 ? -1.102 -65.312 -42.562 1 43.44 164 SER B N 1
ATOM 2886 C CA . SER B 1 164 ? -1.857 -66.5 -42.125 1 43.44 164 SER B CA 1
ATOM 2887 C C . SER B 1 164 ? -3.24 -66.062 -41.594 1 43.44 164 SER B C 1
ATOM 2889 O O . SER B 1 164 ? -3.463 -64.938 -41.25 1 43.44 164 SER B O 1
ATOM 2891 N N . PRO B 1 165 ? -4.359 -66.875 -41.688 1 47.81 165 PRO B N 1
ATOM 2892 C CA . PRO B 1 165 ? -5.754 -66.625 -41.344 1 47.81 165 PRO B CA 1
ATOM 2893 C C . PRO B 1 165 ? -5.895 -65.938 -39.969 1 47.81 165 PRO B C 1
ATOM 2895 O O . PRO B 1 165 ? -6.695 -65 -39.781 1 47.81 165 PRO B O 1
ATOM 2898 N N . MET B 1 166 ? -5.062 -66.188 -39.125 1 43.28 166 MET B N 1
ATOM 2899 C CA . MET B 1 166 ? -5.199 -65.688 -37.75 1 43.28 166 MET B CA 1
ATOM 2900 C C . MET B 1 166 ? -4.77 -64.25 -37.688 1 43.28 166 MET B C 1
ATOM 2902 O O . MET B 1 166 ? -5.398 -63.469 -36.969 1 43.28 166 MET B O 1
ATOM 2906 N N . GLU B 1 167 ? -3.877 -63.938 -38.375 1 46.75 167 GLU B N 1
ATOM 2907 C CA . GLU B 1 167 ? -3.357 -62.594 -38.312 1 46.75 167 GLU B CA 1
ATOM 2908 C C . GLU B 1 167 ? -4.301 -61.594 -38.969 1 46.75 167 GLU B C 1
ATOM 2910 O O . GLU B 1 167 ? -4.453 -60.469 -38.531 1 46.75 167 GLU B O 1
ATOM 2915 N N . GLN B 1 168 ? -4.996 -62 -39.969 1 49.81 168 GLN B N 1
ATOM 2916 C CA . GLN B 1 168 ? -6.113 -61.25 -40.531 1 49.81 168 GLN B CA 1
ATOM 2917 C C . GLN B 1 168 ? -7.207 -61.031 -39.5 1 49.81 168 GLN B C 1
ATOM 2919 O O . GLN B 1 168 ? -7.762 -59.938 -39.406 1 49.81 168 GLN B O 1
ATOM 2924 N N . ILE B 1 169 ? -7.516 -62 -38.688 1 46.31 169 ILE B N 1
ATOM 2925 C CA . ILE B 1 169 ? -8.516 -61.906 -37.656 1 46.31 169 ILE B CA 1
ATOM 2926 C C . ILE B 1 169 ? -8.062 -60.875 -36.594 1 46.31 169 ILE B C 1
ATOM 2928 O O . ILE B 1 169 ? -8.836 -60.031 -36.188 1 46.31 169 ILE B O 1
ATOM 2932 N N . CYS B 1 170 ? -6.879 -60.969 -36.25 1 46.16 170 CYS B N 1
ATOM 2933 C CA . CYS B 1 170 ? -6.41 -60.062 -35.188 1 46.16 170 CYS B CA 1
ATOM 2934 C C . CYS B 1 170 ? -6.355 -58.625 -35.656 1 46.16 170 CYS B C 1
ATOM 2936 O O . CYS B 1 170 ? -6.707 -57.688 -34.938 1 46.16 170 CYS B O 1
ATOM 2938 N N . SER B 1 171 ? -5.945 -58.344 -36.906 1 49.72 171 SER B N 1
ATOM 2939 C CA . SER B 1 171 ? -6 -57.031 -37.5 1 49.72 171 SER B CA 1
ATOM 2940 C C . SER B 1 171 ? -7.434 -56.5 -37.531 1 49.72 171 SER B C 1
ATOM 2942 O O . SER B 1 171 ? -7.684 -55.312 -37.281 1 49.72 171 SER B O 1
ATOM 2944 N N . GLU B 1 172 ? -8.383 -57.406 -37.938 1 49.16 172 GLU B N 1
ATOM 2945 C CA . GLU B 1 172 ? -9.797 -57.031 -37.938 1 49.16 172 GLU B CA 1
ATOM 2946 C C . GLU B 1 172 ? -10.312 -56.75 -36.531 1 49.16 172 GLU B C 1
ATOM 2948 O O . GLU B 1 172 ? -11.109 -55.812 -36.344 1 49.16 172 GLU B O 1
ATOM 2953 N N . ILE B 1 173 ? -9.859 -57.469 -35.562 1 44.06 173 ILE B N 1
ATOM 2954 C CA . ILE B 1 173 ? -10.25 -57.219 -34.188 1 44.06 173 ILE B CA 1
ATOM 2955 C C . ILE B 1 173 ? -9.703 -55.875 -33.75 1 44.06 173 ILE B C 1
ATOM 2957 O O . ILE B 1 173 ? -10.383 -55.094 -33.062 1 44.06 173 ILE B O 1
ATOM 2961 N N . GLY B 1 174 ? -8.57 -55.531 -34.062 1 43.88 174 GLY B N 1
ATOM 2962 C CA . GLY B 1 174 ? -7.953 -54.281 -33.656 1 43.88 174 GLY B CA 1
ATOM 2963 C C . GLY B 1 174 ? -8.625 -53.062 -34.281 1 43.88 174 GLY B C 1
ATOM 2964 O O . GLY B 1 174 ? -8.516 -51.938 -33.781 1 43.88 174 GLY B O 1
ATOM 2965 N N . GLN B 1 175 ? -9.062 -53.188 -35.438 1 44.31 175 GLN B N 1
ATOM 2966 C CA . GLN B 1 175 ? -9.836 -52.125 -36.062 1 44.31 175 GLN B CA 1
ATOM 2967 C C . GLN B 1 175 ? -11.227 -52 -35.438 1 44.31 175 GLN B C 1
ATOM 2969 O O . GLN B 1 175 ? -11.992 -51.094 -35.781 1 44.31 175 GLN B O 1
ATOM 2974 N N . ILE B 1 176 ? -11.711 -53.094 -34.75 1 39.78 176 ILE B N 1
ATOM 2975 C CA . ILE B 1 176 ? -13.039 -53 -34.156 1 39.78 176 ILE B CA 1
ATOM 2976 C C . ILE B 1 176 ? -13 -52.031 -32.969 1 39.78 176 ILE B C 1
ATOM 2978 O O . ILE B 1 176 ? -12.102 -52.125 -32.125 1 39.78 176 ILE B O 1
ATOM 2982 N N . GLY B 1 177 ? -13.477 -50.812 -33.094 1 40.34 177 GLY B N 1
ATOM 2983 C CA . GLY B 1 177 ? -13.711 -49.812 -32.062 1 40.34 177 GLY B CA 1
ATOM 2984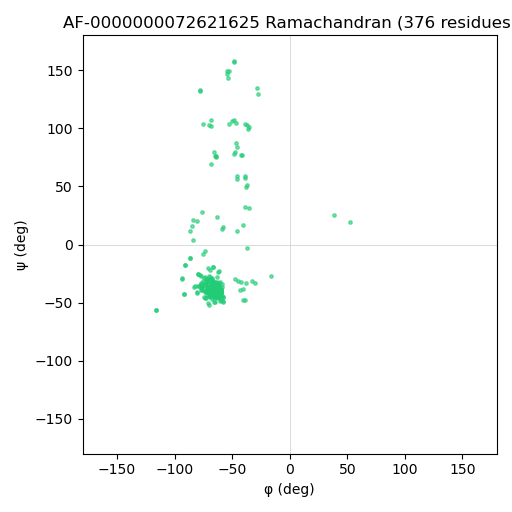 C C . GLY B 1 177 ? -14.016 -50.438 -30.703 1 40.34 177 GLY B C 1
ATOM 2985 O O . GLY B 1 177 ? -14.438 -51.594 -30.625 1 40.34 177 GLY B O 1
ATOM 2986 N N . MET B 1 178 ? -13.391 -49.938 -29.594 1 41.44 178 MET B N 1
ATOM 2987 C CA . MET B 1 178 ? -13.469 -50.375 -28.203 1 41.44 178 MET B CA 1
ATOM 2988 C C . MET B 1 178 ? -14.898 -50.75 -27.828 1 41.44 178 MET B C 1
ATOM 2990 O O . MET B 1 178 ? -15.117 -51.625 -27 1 41.44 178 MET B O 1
ATOM 2994 N N . ASP B 1 179 ? -15.914 -49.938 -28.125 1 38.97 179 ASP B N 1
ATOM 2995 C CA . ASP B 1 179 ? -17.266 -50.156 -27.625 1 38.97 179 ASP B CA 1
ATOM 2996 C C . ASP B 1 179 ? -17.938 -51.312 -28.391 1 38.97 179 ASP B C 1
ATOM 2998 O O . ASP B 1 179 ? -19.156 -51.5 -28.281 1 38.97 179 ASP B O 1
ATOM 3002 N N . SER B 1 180 ? -17.391 -51.844 -29.438 1 37.22 180 SER B N 1
ATOM 3003 C CA . SER B 1 180 ? -18.328 -52.688 -30.188 1 37.22 180 SER B CA 1
ATOM 3004 C C . SER B 1 180 ? -18.516 -54.031 -29.516 1 37.22 180 SER B C 1
ATOM 3006 O O . SER B 1 180 ? -17.609 -54.531 -28.844 1 37.22 180 SER B O 1
ATOM 3008 N N . GLU B 1 181 ? -19.781 -54.625 -29.266 1 44.88 181 GLU B N 1
ATOM 3009 C CA . GLU B 1 181 ? -20.281 -55.938 -28.844 1 44.88 181 GLU B CA 1
ATOM 3010 C C . GLU B 1 181 ? -19.469 -57.062 -29.453 1 44.88 181 GLU B C 1
ATOM 3012 O O . GLU B 1 181 ? -19.219 -58.062 -28.797 1 44.88 181 GLU B O 1
ATOM 3017 N N . ILE B 1 182 ? -18.969 -56.875 -30.656 1 45.88 182 ILE B N 1
ATOM 3018 C CA . ILE B 1 182 ? -18.406 -57.969 -31.438 1 45.88 182 ILE B CA 1
ATOM 3019 C C . ILE B 1 182 ? -17 -58.281 -30.922 1 45.88 182 ILE B C 1
ATOM 3021 O O . ILE B 1 182 ? -16.609 -59.438 -30.844 1 45.88 182 ILE B O 1
ATOM 3025 N N . ARG B 1 183 ? -16.359 -57.281 -30.328 1 43.16 183 ARG B N 1
ATOM 3026 C CA . ARG B 1 183 ? -15.008 -57.531 -29.828 1 43.16 183 ARG B CA 1
ATOM 3027 C C . ARG B 1 183 ? -15.055 -58.344 -28.531 1 43.16 183 ARG B C 1
ATOM 3029 O O . ARG B 1 183 ? -14.266 -59.281 -28.359 1 43.16 183 ARG B O 1
ATOM 3036 N N . VAL B 1 184 ? -15.977 -58.094 -27.641 1 43.62 184 VAL B N 1
ATOM 3037 C CA . VAL B 1 184 ? -16.156 -58.938 -26.453 1 43.62 184 VAL B CA 1
ATOM 3038 C C . VAL B 1 184 ? -16.469 -60.375 -26.875 1 43.62 184 VAL B C 1
ATOM 3040 O O . VAL B 1 184 ? -15.922 -61.312 -26.312 1 43.62 184 VAL B O 1
ATOM 3043 N N . ALA B 1 185 ? -17.25 -60.5 -27.875 1 45.94 185 ALA B N 1
ATOM 3044 C CA . ALA B 1 185 ? -17.672 -61.812 -28.266 1 45.94 185 ALA B CA 1
ATOM 3045 C C . ALA B 1 185 ? -16.531 -62.625 -28.875 1 45.94 185 ALA B C 1
ATOM 3047 O O . ALA B 1 185 ? -16.438 -63.844 -28.703 1 45.94 185 ALA B O 1
ATOM 3048 N N . ALA B 1 186 ? -15.641 -61.938 -29.516 1 42.56 186 ALA B N 1
ATOM 3049 C CA . ALA B 1 186 ? -14.57 -62.688 -30.203 1 42.56 186 ALA B CA 1
ATOM 3050 C C . ALA B 1 186 ? -13.492 -63.125 -29.219 1 42.56 186 ALA B C 1
ATOM 3052 O O . ALA B 1 186 ? -12.891 -64.188 -29.375 1 42.56 186 ALA B O 1
ATOM 3053 N N . ILE B 1 187 ? -13.344 -62.406 -28.094 1 41.81 187 ILE B N 1
ATOM 3054 C CA . ILE B 1 187 ? -12.422 -62.875 -27.062 1 41.81 187 ILE B CA 1
ATOM 3055 C C . ILE B 1 187 ? -13.031 -64.062 -26.312 1 41.81 187 ILE B C 1
ATOM 3057 O O . ILE B 1 187 ? -12.32 -65 -25.953 1 41.81 187 ILE B O 1
ATOM 3061 N N . ASP B 1 188 ? -14.25 -64.125 -26.094 1 42.84 188 ASP B N 1
ATOM 3062 C CA . ASP B 1 188 ? -14.883 -65.188 -25.422 1 42.84 188 ASP B CA 1
ATOM 3063 C C . ASP B 1 188 ? -14.812 -66.5 -26.266 1 42.84 188 ASP B C 1
ATOM 3065 O O . ASP B 1 188 ? -15.016 -67.562 -25.766 1 42.84 188 ASP B O 1
ATOM 3069 N N . LYS B 1 189 ? -14.766 -66.25 -27.578 1 45.03 189 LYS B N 1
ATOM 3070 C CA . LYS B 1 189 ? -14.82 -67.5 -28.359 1 45.03 189 LYS B CA 1
ATOM 3071 C C . LYS B 1 189 ? -13.422 -68.062 -28.531 1 45.03 189 LYS B C 1
ATOM 3073 O O . LYS B 1 189 ? -13.273 -69.188 -29.094 1 45.03 189 LYS B O 1
ATOM 3078 N N . VAL B 1 190 ? -12.328 -67.375 -28.234 1 41.44 190 VAL B N 1
ATOM 3079 C CA . VAL B 1 190 ? -11.086 -68.188 -28.234 1 41.44 190 VAL B CA 1
ATOM 3080 C C . VAL B 1 190 ? -10.766 -68.625 -26.812 1 41.44 190 VAL B C 1
ATOM 3082 O O . VAL B 1 190 ? -11.008 -67.938 -25.844 1 41.44 190 VAL B O 1
#

pLDDT: mean 73.29, std 21.48, range [23.47, 96.5]